Protein AF-0000000066216881 (afdb_homodimer)

Sequence (220 aa):
SLYAPSAVVISKTQGASADAPAQRAVTLRCLPVGGDHPAPEKACAALREAGGDPAALPRYVEDTGRVCTREYRPVTVSVQGVWDGRRIDHAQTFSNSCELEKQTASVYAFSLYAPSAVVISKTQGASADAPAQRAVTLRCLPVGGDHPAPEKACAALREAGGDPAALPRYVEDTGRVCTREYRPVTVSVQGVWDGRRIDHAQTFSNSCELEKQTASVYAF

Secondary structure (DSSP, 8-state):
--S---EEEEEEEESS-TTSPEEEEEEEEETTEEES-SSHHHHHHHHHHTTT-GGGS----S-S----------EEEEEEEEETTEEEEEEEEESSHHHHHHH--GGG--/--S---EEEEEEEESS-TTSPEEEEEEEEETTEEES-SSHHHHHHHHHHTTT-GGGS-B--S------------EEEEEEEEETTEEEEEEEEESSHHHHHHHB-GGG--

Radius of gyration: 18.15 Å; Cα contacts (8 Å, |Δi|>4): 570; chains: 2; bounding box: 36×62×36 Å

InterPro domains:
  IPR000691 Proteinase inhibitor I16, Streptomyces subtilisin-type inhibitor [MF_00778] (3-110)
  IPR000691 Proteinase inhibitor I16, Streptomyces subtilisin-type inhibitor [PR00294] (4-30)
  IPR000691 Proteinase inhibitor I16, Streptomyces subtilisin-type inhibitor [PR00294] (30-57)
  IPR000691 Proteinase inhibitor I16, Streptomyces subtilisin-type inhibitor [PR00294] (68-84)
  IPR000691 Proteinase inhibitor I16, Streptomyces subtilisin-type inhibitor [PR00294] (85-101)
  IPR020054 Proteinase inhibitor I16, Streptomyces subtilisin-type inhibitor, conserved site [PS00999] (30-47)
  IPR023549 Subtilisin inhibitor [PF00720] (4-96)
  IPR036819 Subtilisin inhibitor-like superfamily [G3DSA:3.30.350.10] (1-110)
  IPR036819 Subtilisin inhibitor-like superfamily [SSF55399] (3-110)

pLDDT: mean 91.21, std 11.46, range [48.69, 98.69]

Structure (mmCIF, N/CA/C/O backbone):
data_AF-0000000066216881-model_v1
#
loop_
_entity.id
_entity.type
_entity.pdbx_description
1 polymer 'Subtilisin inhibitor-like protein 1'
#
loop_
_atom_site.group_PDB
_atom_site.id
_atom_site.type_symbol
_atom_site.label_atom_id
_atom_site.label_alt_id
_atom_site.label_comp_id
_atom_site.label_asym_id
_atom_site.label_entity_id
_atom_site.label_seq_id
_atom_site.pdbx_PDB_ins_code
_atom_site.Cartn_x
_atom_site.Cartn_y
_atom_site.Cartn_z
_atom_site.occupancy
_atom_site.B_iso_or_equiv
_atom_site.auth_seq_id
_atom_site.auth_comp_id
_atom_site.auth_asym_id
_atom_site.auth_atom_id
_atom_site.pdbx_PDB_model_num
ATOM 1 N N . SER A 1 1 ? -13.094 -13.219 3.891 1 48.69 1 SER A N 1
ATOM 2 C CA . SER A 1 1 ? -13.531 -12.148 4.777 1 48.69 1 SER A CA 1
ATOM 3 C C . SER A 1 1 ? -14.836 -11.523 4.285 1 48.69 1 SER A C 1
ATOM 5 O O . SER A 1 1 ? -14.984 -11.242 3.094 1 48.69 1 SER A O 1
ATOM 7 N N . LEU A 1 2 ? -15.938 -11.625 5.082 1 63 2 LEU A N 1
ATOM 8 C CA . LEU A 1 2 ? -17.266 -11.117 4.762 1 63 2 LEU A CA 1
ATOM 9 C C . LEU A 1 2 ? -17.234 -9.617 4.492 1 63 2 LEU A C 1
ATOM 11 O O . LEU A 1 2 ? -18.156 -9.062 3.891 1 63 2 LEU A O 1
ATOM 15 N N . TYR A 1 3 ? -16.062 -8.883 4.988 1 80.56 3 TYR A N 1
ATOM 16 C CA . TYR A 1 3 ? -16.031 -7.434 4.785 1 80.56 3 TYR A CA 1
ATOM 17 C C . TYR A 1 3 ? -14.914 -7.047 3.82 1 80.56 3 TYR A C 1
ATOM 19 O O . TYR A 1 3 ? -13.867 -7.695 3.775 1 80.56 3 TYR A O 1
ATOM 27 N N . ALA A 1 4 ? -15.219 -6.059 3.01 1 92.69 4 ALA A N 1
ATOM 28 C CA . ALA A 1 4 ? -14.219 -5.52 2.092 1 92.69 4 ALA A CA 1
ATOM 29 C C . ALA A 1 4 ? -13 -5.012 2.85 1 92.69 4 ALA A C 1
ATOM 31 O O . ALA A 1 4 ? -13.133 -4.352 3.885 1 92.69 4 ALA A O 1
ATOM 32 N N . PRO A 1 5 ? -11.875 -5.32 2.502 1 96.5 5 PRO A N 1
ATOM 33 C CA . PRO A 1 5 ? -10.664 -4.977 3.248 1 96.5 5 PRO A CA 1
ATOM 34 C C . PRO A 1 5 ? -10.281 -3.504 3.117 1 96.5 5 PRO A C 1
ATOM 36 O O . PRO A 1 5 ? -10.648 -2.855 2.133 1 96.5 5 PRO A O 1
ATOM 39 N N . SER A 1 6 ? -9.695 -2.98 4.086 1 98.06 6 SER A N 1
ATOM 40 C CA . SER A 1 6 ? -9.023 -1.684 4.094 1 98.06 6 SER A CA 1
ATOM 41 C C . SER A 1 6 ? -7.59 -1.806 4.598 1 98.06 6 SER A C 1
ATOM 43 O O . SER A 1 6 ? -7.363 -2.109 5.77 1 98.06 6 SER A O 1
ATOM 45 N N . ALA A 1 7 ? -6.625 -1.646 3.707 1 98.44 7 ALA A N 1
ATOM 46 C CA . ALA A 1 7 ? -5.195 -1.734 3.982 1 98.44 7 ALA A CA 1
ATOM 47 C C . ALA A 1 7 ? -4.402 -0.797 3.074 1 98.44 7 ALA A C 1
ATOM 49 O O . ALA A 1 7 ? -4.617 -0.772 1.86 1 98.44 7 ALA A O 1
ATOM 50 N N . VAL A 1 8 ? -3.514 -0.034 3.688 1 98.62 8 VAL A N 1
ATOM 51 C CA . VAL A 1 8 ? -2.791 0.938 2.873 1 98.62 8 VAL A CA 1
ATOM 52 C C . VAL A 1 8 ? -1.342 1.03 3.344 1 98.62 8 VAL A C 1
ATOM 54 O O . VAL A 1 8 ? -1.023 0.65 4.473 1 98.62 8 VAL A O 1
ATOM 57 N N . VAL A 1 9 ? -0.545 1.444 2.52 1 98.69 9 VAL A N 1
ATOM 58 C CA . VAL A 1 9 ? 0.802 1.917 2.824 1 98.69 9 VAL A CA 1
ATOM 59 C C . VAL A 1 9 ? 0.84 3.441 2.768 1 98.69 9 VAL A C 1
ATOM 61 O O . VAL A 1 9 ? 0.343 4.047 1.813 1 98.69 9 VAL A O 1
ATOM 64 N N . ILE A 1 10 ? 1.357 4.035 3.76 1 98.25 10 ILE A N 1
ATOM 65 C CA . ILE A 1 10 ? 1.534 5.48 3.826 1 98.25 10 ILE A CA 1
ATOM 66 C C . ILE A 1 10 ? 3.023 5.82 3.811 1 98.25 10 ILE A C 1
ATOM 68 O O . ILE A 1 10 ? 3.801 5.27 4.594 1 98.25 10 ILE A O 1
ATOM 72 N N . SER A 1 11 ? 3.426 6.691 2.916 1 97.94 11 SER A N 1
ATOM 73 C CA . SER A 1 11 ? 4.852 6.973 2.773 1 97.94 11 SER A CA 1
ATOM 74 C C . SER A 1 11 ? 5.117 8.477 2.711 1 97.94 11 SER A C 1
ATOM 76 O O . SER A 1 11 ? 4.203 9.258 2.447 1 97.94 11 SER A O 1
ATOM 78 N N . LYS A 1 12 ? 6.293 8.852 3.076 1 97.12 12 LYS A N 1
ATOM 79 C CA . LYS A 1 12 ? 6.801 10.219 3.004 1 97.12 12 LYS A CA 1
ATOM 80 C C . LYS A 1 12 ? 8.078 10.289 2.176 1 97.12 12 LYS A C 1
ATOM 82 O O . LYS A 1 12 ? 8.984 9.469 2.348 1 97.12 12 LYS A O 1
ATOM 87 N N . THR A 1 13 ? 8.07 11.156 1.272 1 96.94 13 THR A N 1
ATOM 88 C CA . THR A 1 13 ? 9.242 11.43 0.454 1 96.94 13 THR A CA 1
ATOM 89 C C . THR A 1 13 ? 9.672 12.891 0.591 1 96.94 13 THR A C 1
ATOM 91 O O . THR A 1 13 ? 8.828 13.773 0.779 1 96.94 13 THR A O 1
ATOM 94 N N . GLN A 1 14 ? 10.977 13.117 0.593 1 96.06 14 GLN A N 1
ATOM 95 C CA . GLN A 1 14 ? 11.461 14.492 0.493 1 96.06 14 GLN A CA 1
ATOM 96 C C . GLN A 1 14 ? 11.383 15 -0.944 1 96.06 14 GLN A C 1
ATOM 98 O O . GLN A 1 14 ? 11.727 14.281 -1.883 1 96.06 14 GLN A O 1
ATOM 103 N N . GLY A 1 15 ? 10.867 16.188 -1.104 1 97.38 15 GLY A N 1
ATOM 104 C CA . GLY A 1 15 ? 10.727 16.75 -2.438 1 97.38 15 GLY A CA 1
ATOM 105 C C . GLY A 1 15 ? 9.281 16.828 -2.906 1 97.38 15 GLY A C 1
ATOM 106 O O . GLY A 1 15 ? 8.367 16.469 -2.168 1 97.38 15 GLY A O 1
ATOM 107 N N . ALA A 1 16 ? 9.055 17.25 -4.09 1 97.62 16 ALA A N 1
ATOM 108 C CA . ALA A 1 16 ? 7.715 17.547 -4.594 1 97.62 16 ALA A CA 1
ATOM 109 C C . ALA A 1 16 ? 7.215 16.453 -5.52 1 97.62 16 ALA A C 1
ATOM 111 O O . ALA A 1 16 ? 6.289 16.656 -6.305 1 97.62 16 ALA A O 1
ATOM 112 N N . SER A 1 17 ? 7.867 15.273 -5.449 1 97.19 17 SER A N 1
ATOM 113 C CA . SER A 1 17 ? 7.465 14.172 -6.312 1 97.19 17 SER A CA 1
ATOM 114 C C . SER A 1 17 ? 7.215 12.898 -5.508 1 97.19 17 SER A C 1
ATOM 116 O O . SER A 1 17 ? 8.039 12.516 -4.68 1 97.19 17 SER A O 1
ATOM 118 N N . ALA A 1 18 ? 6.113 12.281 -5.805 1 96.38 18 ALA A N 1
ATOM 119 C CA . ALA A 1 18 ? 5.797 11.008 -5.156 1 96.38 18 ALA A CA 1
ATOM 120 C C . ALA A 1 18 ? 6.734 9.898 -5.629 1 96.38 18 ALA A C 1
ATOM 122 O O . ALA A 1 18 ? 6.809 8.836 -5.012 1 96.38 18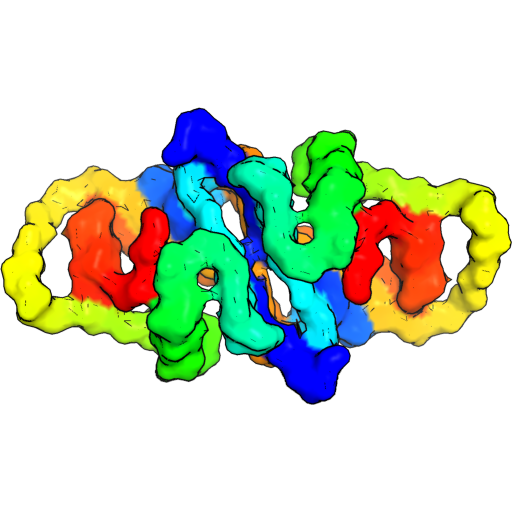 ALA A O 1
ATOM 123 N N . ASP A 1 19 ? 7.453 10.141 -6.766 1 95.88 19 ASP A N 1
ATOM 124 C CA . ASP A 1 19 ? 8.32 9.109 -7.34 1 95.88 19 ASP A CA 1
ATOM 125 C C . ASP A 1 19 ? 9.711 9.164 -6.727 1 95.88 19 ASP A C 1
ATOM 127 O O . ASP A 1 19 ? 10.539 8.273 -6.965 1 95.88 19 ASP A O 1
ATOM 131 N N . ALA A 1 20 ? 9.953 10.281 -6.004 1 95.81 20 ALA A N 1
ATOM 132 C CA . ALA A 1 20 ? 11.195 10.297 -5.234 1 95.81 20 ALA A CA 1
ATOM 133 C C . ALA A 1 20 ? 11.219 9.164 -4.207 1 95.81 20 ALA A C 1
ATOM 135 O O . ALA A 1 20 ? 10.164 8.711 -3.76 1 95.81 20 ALA A O 1
ATOM 136 N N . PRO A 1 21 ? 12.406 8.68 -3.863 1 96 21 PRO A N 1
ATOM 137 C CA . PRO A 1 21 ? 12.477 7.582 -2.896 1 96 21 PRO A CA 1
ATOM 138 C C . PRO A 1 21 ? 11.844 7.934 -1.553 1 96 21 PRO A C 1
ATOM 140 O O . PRO A 1 21 ? 12.188 8.953 -0.955 1 96 21 PRO A O 1
ATOM 143 N N . ALA A 1 22 ? 10.914 7.055 -1.162 1 97.44 22 ALA A N 1
ATOM 144 C CA . ALA A 1 22 ? 10.312 7.246 0.153 1 97.44 22 ALA A CA 1
ATOM 145 C C . ALA A 1 22 ? 11.359 7.156 1.258 1 97.44 22 ALA A C 1
ATOM 147 O O . ALA A 1 22 ? 12.211 6.262 1.244 1 97.44 22 ALA A O 1
ATOM 148 N N . GLN A 1 23 ? 11.305 8.094 2.15 1 95.12 23 GLN A N 1
ATOM 149 C CA . GLN A 1 23 ? 12.195 8.094 3.301 1 95.12 23 GLN A CA 1
ATOM 150 C C . 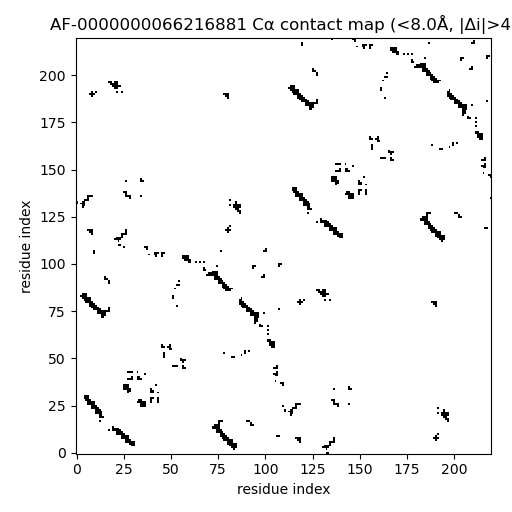GLN A 1 23 ? 11.602 7.301 4.461 1 95.12 23 GLN A C 1
ATOM 152 O O . GLN A 1 23 ? 12.344 6.73 5.27 1 95.12 23 GLN A O 1
ATOM 157 N N . ARG A 1 24 ? 10.32 7.289 4.523 1 96 24 ARG A N 1
ATOM 158 C CA . ARG A 1 24 ? 9.586 6.543 5.543 1 96 24 ARG A CA 1
ATOM 159 C C . ARG A 1 24 ? 8.312 5.93 4.961 1 96 24 ARG A C 1
ATOM 161 O O . ARG A 1 24 ? 7.734 6.469 4.02 1 96 24 ARG A O 1
ATOM 168 N N . ALA A 1 25 ? 7.934 4.84 5.504 1 97.94 25 ALA A N 1
ATOM 169 C CA . ALA A 1 25 ? 6.672 4.207 5.137 1 97.94 25 ALA A CA 1
ATOM 170 C C . ALA A 1 25 ? 6.148 3.324 6.266 1 97.94 25 ALA A C 1
ATOM 172 O O . ALA A 1 25 ? 6.934 2.725 7.004 1 97.94 25 ALA A O 1
ATOM 173 N N . VAL A 1 26 ? 4.879 3.221 6.402 1 97.75 26 VAL A N 1
ATOM 174 C CA . VAL A 1 26 ? 4.227 2.348 7.371 1 97.75 26 VAL A CA 1
ATOM 175 C C . VAL A 1 26 ? 3.031 1.655 6.723 1 97.75 26 VAL A C 1
ATOM 177 O O . VAL A 1 26 ? 2.518 2.117 5.699 1 97.75 26 VAL A O 1
ATOM 180 N N . THR A 1 27 ? 2.639 0.604 7.238 1 98.62 27 THR A N 1
ATOM 181 C CA . THR A 1 27 ? 1.407 -0.078 6.855 1 98.62 27 THR A CA 1
ATOM 182 C C . THR A 1 27 ? 0.281 0.247 7.832 1 98.62 27 THR A C 1
ATOM 184 O O . THR A 1 27 ? 0.53 0.489 9.016 1 98.62 27 THR A O 1
ATOM 187 N N . LEU A 1 28 ? -0.863 0.292 7.297 1 98.44 28 LEU A N 1
ATOM 188 C CA . LEU A 1 28 ? -2.066 0.524 8.086 1 98.44 28 LEU A CA 1
ATOM 189 C C . LEU A 1 28 ? -3.205 -0.379 7.625 1 98.44 28 LEU A C 1
ATOM 191 O O . LEU A 1 28 ? -3.508 -0.44 6.43 1 98.44 28 LEU A O 1
ATOM 195 N N . ARG A 1 29 ? -3.715 -1.127 8.531 1 98.19 29 ARG A N 1
ATOM 196 C CA . ARG A 1 29 ? -4.93 -1.908 8.336 1 98.19 29 ARG A CA 1
ATOM 197 C C . ARG A 1 29 ? -6.07 -1.369 9.195 1 98.19 29 ARG A C 1
ATOM 199 O O . ARG A 1 29 ? -5.871 -1.022 10.359 1 98.19 29 ARG A O 1
ATOM 206 N N . CYS A 1 30 ? -7.27 -1.286 8.766 1 96.44 30 CYS A N 1
ATOM 207 C CA . CYS A 1 30 ? -8.359 -0.699 9.539 1 96.44 30 CYS A CA 1
ATOM 208 C C . CYS A 1 30 ? -9.453 -1.723 9.805 1 96.44 30 CYS A C 1
ATOM 210 O O . CYS A 1 30 ? -10.289 -1.531 10.688 1 96.44 30 CYS A O 1
ATOM 212 N N . LEU A 1 31 ? -9.555 -2.891 9.148 1 84.81 31 LEU A N 1
ATOM 213 C CA . LEU A 1 31 ? -10.477 -3.965 9.492 1 84.81 31 LEU A CA 1
ATOM 214 C C . LEU A 1 31 ? -9.781 -5.32 9.445 1 84.81 31 LEU A C 1
ATOM 216 O O . LEU A 1 31 ? -9.609 -5.898 8.375 1 84.81 31 LEU A O 1
ATOM 220 N N . PRO A 1 32 ? -9.422 -5.883 10.727 1 92.25 32 PRO A N 1
ATOM 221 C CA . PRO A 1 32 ? -9.281 -5.172 12 1 92.25 32 PRO A CA 1
ATOM 222 C C . PRO A 1 32 ? -8.172 -4.125 11.977 1 92.25 32 PRO A C 1
ATOM 224 O O . PRO A 1 32 ? -7.324 -4.141 11.086 1 92.25 32 PRO A O 1
ATOM 227 N N . VAL A 1 33 ? -8.18 -3.26 12.945 1 97.06 33 VAL A N 1
ATOM 228 C CA . VAL A 1 33 ? -7.191 -2.193 13.062 1 97.06 33 VAL A CA 1
ATOM 229 C C . VAL A 1 33 ? -5.816 -2.791 13.359 1 97.06 33 VAL A C 1
ATOM 231 O O . VAL A 1 33 ? -5.695 -3.709 14.172 1 97.06 33 VAL A O 1
ATOM 234 N N . GLY A 1 34 ? -4.836 -2.402 12.648 1 97.12 34 GLY A N 1
ATOM 235 C CA . GLY A 1 34 ? -3.48 -2.887 12.852 1 97.12 34 GLY A CA 1
ATOM 236 C C . GLY A 1 34 ? -2.469 -2.236 11.922 1 97.12 34 GLY A C 1
ATOM 237 O O . GLY A 1 34 ? -2.697 -1.134 11.422 1 97.12 34 GLY A O 1
ATOM 238 N N . GLY A 1 35 ? -1.26 -2.928 11.773 1 97.38 35 GLY A N 1
ATOM 239 C CA . GLY A 1 35 ? -0.148 -2.369 11.016 1 97.38 35 GLY A CA 1
ATOM 240 C C . GLY A 1 35 ? 0.902 -1.72 11.898 1 97.38 35 GLY A C 1
ATOM 241 O O . GLY A 1 35 ? 0.912 -1.924 13.117 1 97.38 35 GLY A O 1
ATOM 242 N N . ASP A 1 36 ? 1.783 -1.017 11.242 1 97.69 36 ASP A N 1
ATOM 243 C CA . ASP A 1 36 ? 2.883 -0.48 12.047 1 97.69 36 ASP A CA 1
ATOM 244 C C . ASP A 1 36 ? 2.791 1.04 12.148 1 97.69 36 ASP A C 1
ATOM 246 O O . ASP A 1 36 ? 3.74 1.694 12.594 1 97.69 36 ASP A O 1
ATOM 250 N N . HIS A 1 37 ? 1.689 1.687 11.664 1 97.31 37 HIS A N 1
ATOM 251 C CA . HIS A 1 37 ? 1.447 3.086 12 1 97.31 37 HIS A CA 1
ATOM 252 C C . HIS A 1 37 ? 1.442 3.303 13.508 1 97.31 37 HIS A C 1
ATOM 254 O O . HIS A 1 37 ? 0.881 2.498 14.25 1 97.31 37 HIS A O 1
ATOM 260 N N . PRO A 1 38 ? 2.039 4.344 13.977 1 96.56 38 PRO A N 1
ATOM 261 C CA . PRO A 1 38 ? 2.178 4.527 15.43 1 96.56 38 PRO A CA 1
ATOM 262 C C . PRO A 1 38 ? 0.833 4.715 16.125 1 96.56 38 PRO A C 1
ATOM 264 O O . PRO A 1 38 ? 0.701 4.391 17.312 1 96.56 38 PRO A O 1
ATOM 267 N N . ALA A 1 39 ? -0.125 5.258 15.484 1 96.12 39 ALA A N 1
ATOM 268 C CA . ALA A 1 39 ? -1.466 5.48 16.016 1 96.12 39 ALA A CA 1
ATOM 269 C C . ALA A 1 39 ? -2.531 4.922 15.078 1 96.12 39 ALA A C 1
ATOM 271 O O . ALA A 1 39 ? -3.361 5.668 14.562 1 96.12 39 ALA A O 1
ATOM 272 N N . PRO A 1 40 ? -2.619 3.598 15 1 97.25 40 PRO A N 1
ATOM 273 C CA . PRO A 1 40 ? -3.475 2.988 13.977 1 97.25 40 PRO A CA 1
ATOM 274 C C . PRO A 1 40 ? -4.957 3.281 14.195 1 97.25 40 PRO A C 1
ATOM 276 O O . PRO A 1 40 ? -5.699 3.488 13.234 1 97.25 40 PRO A O 1
ATOM 279 N N . GLU A 1 41 ? -5.383 3.355 15.445 1 97.06 41 GLU A N 1
ATOM 280 C CA . GLU A 1 41 ? -6.793 3.623 15.711 1 97.06 41 GLU A CA 1
ATOM 281 C C . GLU A 1 41 ? -7.188 5.02 15.242 1 97.06 41 GLU A C 1
ATOM 283 O O . GLU A 1 41 ? -8.219 5.195 14.594 1 97.06 41 GLU A O 1
ATOM 288 N N . LYS A 1 42 ? -6.379 5.984 15.539 1 94.25 42 LYS A N 1
ATOM 289 C CA . LYS A 1 42 ? -6.656 7.367 15.164 1 94.25 42 LYS A CA 1
ATOM 290 C C . LYS A 1 42 ? -6.566 7.555 13.648 1 94.25 42 LYS A C 1
ATOM 292 O O . LYS A 1 42 ? -7.391 8.25 13.055 1 94.25 42 LYS A O 1
ATOM 297 N N . ALA A 1 43 ? -5.566 6.961 13.062 1 96.06 43 ALA A N 1
ATOM 298 C CA . ALA A 1 43 ? -5.391 7.07 11.617 1 96.06 43 ALA A CA 1
ATOM 299 C C . ALA A 1 43 ? -6.574 6.453 10.875 1 96.06 43 ALA A C 1
ATOM 301 O O . ALA A 1 43 ? -7.086 7.039 9.914 1 96.06 43 ALA A O 1
ATOM 302 N N . CYS A 1 44 ? -7.039 5.254 11.328 1 96.94 44 CYS A N 1
ATOM 303 C CA . CYS A 1 44 ? -8.188 4.598 10.711 1 96.94 44 CYS A CA 1
ATOM 304 C C . CYS A 1 44 ? -9.445 5.438 10.875 1 96.94 44 CYS A C 1
ATOM 306 O O . CYS A 1 44 ? -10.25 5.551 9.953 1 96.94 44 CYS A O 1
ATOM 308 N N . ALA A 1 45 ? -9.641 6.004 12.055 1 95 45 ALA A N 1
ATOM 309 C CA . ALA A 1 45 ? -10.797 6.859 12.297 1 95 45 ALA A CA 1
ATOM 310 C C . ALA A 1 45 ? -10.805 8.055 11.352 1 95 45 ALA A C 1
ATOM 312 O O . ALA A 1 45 ? -11.844 8.406 10.789 1 95 45 ALA A O 1
ATOM 313 N N . ALA A 1 46 ? -9.617 8.656 11.125 1 93.62 46 ALA A N 1
ATOM 314 C CA . ALA A 1 46 ? -9.492 9.812 10.242 1 93.62 46 ALA A CA 1
ATOM 315 C C . ALA A 1 46 ? -9.82 9.438 8.797 1 93.62 46 ALA A C 1
ATOM 317 O O . ALA A 1 46 ? -10.562 10.148 8.117 1 93.62 46 ALA A O 1
ATOM 318 N N . LEU A 1 47 ? -9.289 8.258 8.344 1 95.38 47 LEU A N 1
ATOM 319 C CA . LEU A 1 47 ? -9.555 7.812 6.984 1 95.38 47 LEU A CA 1
ATOM 320 C C . LEU A 1 47 ? -11.031 7.461 6.812 1 95.38 47 LEU A C 1
ATOM 322 O O . LEU A 1 47 ? -11.617 7.742 5.766 1 95.38 47 LEU A O 1
ATOM 326 N N . ARG A 1 48 ? -11.594 6.871 7.867 1 95.06 48 ARG A N 1
ATOM 327 C CA . ARG A 1 48 ? -13.016 6.566 7.816 1 95.06 48 ARG A CA 1
ATOM 328 C C . ARG A 1 48 ? -13.844 7.84 7.695 1 95.06 48 ARG A C 1
ATOM 330 O O . ARG A 1 48 ? -14.789 7.898 6.906 1 95.06 48 ARG A O 1
ATOM 337 N N . GLU A 1 49 ? -13.5 8.852 8.477 1 92.62 49 GLU A N 1
ATOM 338 C CA . GLU A 1 49 ? -14.211 10.125 8.438 1 92.62 49 GLU A CA 1
ATOM 339 C C . GLU A 1 49 ? -14.094 10.781 7.066 1 92.62 49 GLU A C 1
ATOM 341 O O . GLU A 1 49 ? -15.031 11.438 6.602 1 92.62 49 GLU A O 1
ATOM 346 N N . ALA A 1 50 ? -13 10.547 6.441 1 93.12 50 ALA A N 1
ATOM 347 C CA . ALA A 1 50 ? -12.75 11.117 5.117 1 93.12 50 ALA A CA 1
ATOM 348 C C . ALA A 1 50 ? -13.375 10.258 4.023 1 93.12 50 ALA A C 1
ATOM 350 O O . ALA A 1 50 ? -13.203 10.539 2.834 1 93.12 50 ALA A O 1
ATOM 351 N N . GLY A 1 51 ? -14.062 9.156 4.375 1 93 51 GLY A N 1
ATOM 352 C CA . GLY A 1 51 ? -14.633 8.25 3.398 1 93 51 GLY A CA 1
ATOM 353 C C . GLY A 1 51 ? -13.586 7.484 2.604 1 93 51 GLY A C 1
ATOM 354 O O . GLY A 1 51 ? -13.812 7.152 1.438 1 93 51 GLY A O 1
ATOM 355 N N . GLY A 1 52 ? -12.352 7.355 3.189 1 94.12 52 GLY A N 1
ATOM 356 C CA . GLY A 1 52 ? -11.273 6.633 2.539 1 94.12 52 GLY A CA 1
ATOM 357 C C . GLY A 1 52 ? -10.523 7.469 1.523 1 94.12 52 GLY A C 1
ATOM 358 O O . GLY A 1 52 ? -9.625 6.969 0.838 1 94.12 52 GLY A O 1
ATOM 359 N N . ASP A 1 53 ? -10.883 8.727 1.372 1 94.88 53 ASP A N 1
ATOM 360 C CA . ASP A 1 53 ? -10.211 9.625 0.44 1 94.88 53 ASP A CA 1
ATOM 361 C C . ASP A 1 53 ? -9.164 10.477 1.153 1 94.88 53 ASP A C 1
ATOM 363 O O . ASP A 1 53 ? -9.5 11.422 1.866 1 94.88 53 ASP A O 1
ATOM 367 N N . PRO A 1 54 ? -7.895 10.188 0.903 1 93.56 54 PRO A N 1
ATOM 368 C CA . PRO A 1 54 ? -6.855 10.938 1.611 1 93.56 54 PRO A CA 1
ATOM 369 C C . PRO A 1 54 ? -6.895 12.438 1.302 1 93.56 54 PRO A C 1
ATOM 371 O O . PRO A 1 54 ? -6.465 13.25 2.119 1 93.56 54 PR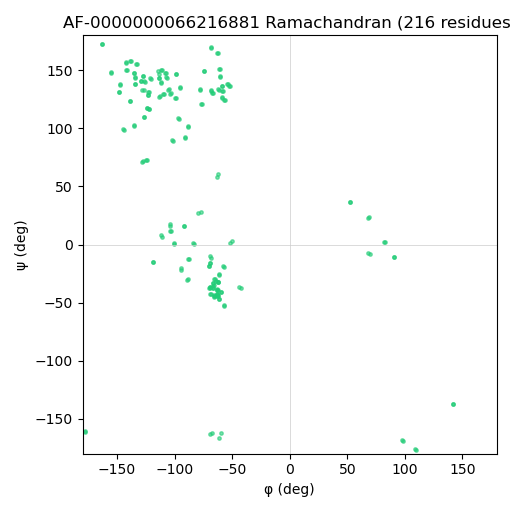O A O 1
ATOM 374 N N . ALA A 1 55 ? -7.426 12.812 0.138 1 91.38 55 ALA A N 1
ATOM 375 C CA . ALA A 1 55 ? -7.52 14.227 -0.234 1 91.38 55 ALA A CA 1
ATOM 376 C C . ALA A 1 55 ? -8.562 14.945 0.616 1 91.38 55 ALA A C 1
ATOM 378 O O . ALA A 1 55 ? -8.586 16.188 0.66 1 91.38 55 ALA A O 1
ATOM 379 N N . ALA A 1 56 ? -9.43 14.203 1.237 1 90.69 56 ALA A N 1
ATOM 380 C CA . ALA A 1 56 ? -10.531 14.773 2.008 1 90.69 56 ALA A CA 1
ATOM 381 C C . ALA A 1 56 ? -10.219 14.758 3.502 1 90.69 56 ALA A C 1
ATOM 383 O O . ALA A 1 56 ? -11.086 15.055 4.324 1 90.69 56 ALA A O 1
ATOM 384 N N . LEU A 1 57 ? -9.008 14.242 3.846 1 88.06 57 LEU A N 1
ATOM 385 C CA . LEU A 1 57 ? -8.609 14.289 5.25 1 88.06 57 LEU A CA 1
ATOM 386 C C . LEU A 1 57 ? -8.742 15.703 5.805 1 88.06 57 LEU A C 1
ATOM 388 O O . LEU A 1 57 ? -8.422 16.672 5.121 1 88.06 57 LEU A O 1
ATOM 392 N N . PRO A 1 58 ? -9.281 15.773 6.988 1 75.94 58 PRO A N 1
ATOM 393 C CA . PRO A 1 58 ? -9.422 17.109 7.574 1 75.94 58 PRO A CA 1
ATOM 394 C C . PRO A 1 58 ? -8.086 17.844 7.672 1 75.94 58 PRO A C 1
ATOM 396 O O . PRO A 1 58 ? -7.059 17.234 7.961 1 75.94 58 PRO A O 1
ATOM 399 N N . ARG A 1 59 ? -8.102 19 7.082 1 72.44 59 ARG A N 1
ATOM 400 C CA . ARG A 1 59 ? -6.949 19.891 7.238 1 72.44 59 ARG A CA 1
ATOM 401 C C . ARG A 1 59 ? -7.105 20.781 8.469 1 72.44 59 ARG A C 1
ATOM 403 O O . ARG A 1 59 ? -8.195 21.297 8.734 1 72.44 59 ARG A O 1
ATOM 410 N N . TYR A 1 60 ? -6.41 20.406 9.508 1 61.59 60 TYR A N 1
ATOM 411 C CA . TYR A 1 60 ? -6.508 21.266 10.672 1 61.59 60 TYR A CA 1
ATOM 412 C C . TYR A 1 60 ? -5.941 22.656 10.367 1 61.59 60 TYR A C 1
ATOM 414 O O . TYR A 1 60 ? -4.762 22.781 10.031 1 61.59 60 TYR A O 1
ATOM 422 N N . VAL A 1 61 ? -6.586 23.312 9.273 1 53.56 61 VAL A N 1
ATOM 423 C CA . VAL A 1 61 ? -6.137 24.688 9.148 1 53.56 61 VAL A CA 1
ATOM 424 C C . VAL A 1 61 ? -6.047 25.328 10.531 1 53.56 61 VAL A C 1
ATOM 426 O O . VAL A 1 61 ? -5.238 26.234 10.75 1 53.56 61 VAL A O 1
ATOM 429 N N . GLU A 1 62 ? -6.996 24.906 11.211 1 50.28 62 GLU A N 1
ATOM 430 C CA . GLU A 1 62 ? -7.156 25.766 12.375 1 50.28 62 GLU A CA 1
ATOM 431 C C . GLU A 1 62 ? -5.895 25.781 13.234 1 50.28 62 GLU A C 1
ATOM 433 O O . GLU A 1 62 ? -4.996 24.953 13.031 1 50.28 62 GLU A O 1
ATOM 438 N N . ASP A 1 63 ? -6.121 26.328 14.742 1 52.12 63 ASP A N 1
ATOM 439 C CA . ASP A 1 63 ? -5.457 27.094 15.797 1 52.12 63 ASP A CA 1
ATOM 440 C C . ASP A 1 63 ? -4.457 26.219 16.562 1 52.12 63 ASP A C 1
ATOM 442 O O . ASP A 1 63 ? -4.742 25.75 17.656 1 52.12 63 ASP A O 1
ATOM 446 N N . THR A 1 64 ? -3.939 25.172 15.82 1 57.22 64 THR A N 1
ATOM 447 C CA . THR A 1 64 ? -3.02 24.516 16.734 1 57.22 64 THR A CA 1
ATOM 448 C C . THR A 1 64 ? -2.053 25.516 17.344 1 57.22 64 THR A C 1
ATOM 450 O O . THR A 1 64 ? -1.282 25.188 18.25 1 57.22 64 THR A O 1
ATOM 453 N N . GLY A 1 65 ? -2.385 26.781 16.828 1 64.75 65 GLY A N 1
ATOM 454 C CA . GLY A 1 65 ? -1.441 27.781 17.297 1 64.75 65 GLY A CA 1
ATOM 455 C C . GLY A 1 65 ? -0.059 27.625 16.688 1 64.75 65 GLY A C 1
ATOM 456 O O . GLY A 1 65 ? 0.822 28.453 16.922 1 64.75 65 GLY A O 1
ATOM 457 N N . ARG A 1 66 ? 0.059 26.438 15.938 1 74.19 66 ARG A N 1
ATOM 458 C CA . ARG A 1 66 ? 1.392 26.234 15.375 1 74.19 66 ARG A CA 1
ATOM 459 C C . ARG A 1 66 ? 1.619 27.125 14.164 1 74.19 66 ARG A C 1
ATOM 461 O O . ARG A 1 66 ? 0.781 27.188 13.258 1 74.19 66 ARG A O 1
ATOM 468 N N . VAL A 1 67 ? 2.584 27.953 14.172 1 84.62 67 VAL A N 1
ATOM 469 C CA . VAL A 1 67 ? 2.979 28.812 13.062 1 84.62 67 VAL A CA 1
ATOM 470 C C . VAL A 1 67 ? 4.16 28.203 12.32 1 84.62 67 VAL A C 1
ATOM 472 O O . VAL A 1 67 ? 5.133 27.766 12.938 1 84.62 67 VAL A O 1
ATOM 475 N N . CYS A 1 68 ? 3.988 28.047 10.961 1 90.25 68 CYS A N 1
ATOM 476 C CA . CYS A 1 68 ? 5.051 27.469 10.133 1 90.25 68 CYS A CA 1
ATOM 477 C C . CYS A 1 68 ? 5.711 28.562 9.281 1 90.25 68 CYS A C 1
ATOM 479 O O . CYS A 1 68 ? 5.062 29.531 8.906 1 90.25 68 CYS A O 1
ATOM 481 N N . THR A 1 69 ? 6.965 28.469 9.07 1 91.5 69 THR A N 1
ATOM 482 C CA . THR A 1 69 ? 7.684 29.391 8.203 1 91.5 69 THR A CA 1
ATOM 483 C C . THR A 1 69 ? 7.281 29.203 6.746 1 91.5 69 THR A C 1
ATOM 485 O O . THR A 1 69 ? 6.641 28.203 6.402 1 91.5 69 THR A O 1
ATOM 488 N N . ARG A 1 70 ? 7.742 30.188 5.84 1 94.12 70 ARG A N 1
ATOM 489 C CA . ARG A 1 70 ? 7.441 30.109 4.414 1 94.12 70 ARG A CA 1
ATOM 490 C C . ARG A 1 70 ? 8.539 29.375 3.658 1 94.12 70 ARG A C 1
ATOM 492 O O . ARG A 1 70 ? 8.664 29.5 2.438 1 94.12 70 ARG A O 1
ATOM 499 N N . GLU A 1 71 ? 9.383 28.656 4.445 1 95.88 71 GLU A N 1
ATOM 500 C CA . GLU A 1 71 ? 10.43 27.859 3.805 1 95.88 71 GLU A CA 1
ATOM 501 C C . GLU A 1 71 ? 9.836 26.828 2.844 1 95.88 71 GLU A C 1
ATOM 503 O O . GLU A 1 71 ? 8.812 26.219 3.143 1 95.88 71 GLU A O 1
ATOM 508 N N . TYR A 1 72 ? 10.555 26.734 1.551 1 97.62 72 TYR A N 1
ATOM 509 C CA . TYR A 1 72 ? 10.117 25.734 0.585 1 97.62 72 TYR A CA 1
ATOM 510 C C . TYR A 1 72 ? 11.039 24.516 0.6 1 97.62 72 TYR A C 1
ATOM 512 O O . TYR A 1 72 ? 12.07 24.5 -0.07 1 97.62 72 TYR A O 1
ATOM 520 N N . ARG A 1 73 ? 10.844 23.562 1.354 1 97.81 73 ARG A N 1
ATOM 521 C CA . ARG A 1 73 ? 11.438 22.234 1.46 1 97.81 73 ARG A CA 1
ATOM 522 C C . ARG A 1 73 ? 10.367 21.141 1.379 1 97.81 73 ARG A C 1
ATOM 524 O O . ARG A 1 73 ? 10.023 20.516 2.389 1 97.81 73 ARG A O 1
ATOM 531 N N . PRO A 1 74 ? 9.898 21 0.237 1 98.12 74 PRO A N 1
ATOM 532 C CA . PRO A 1 74 ? 8.648 20.25 0.071 1 98.12 74 PRO A CA 1
ATOM 533 C C . PRO A 1 74 ? 8.75 18.812 0.542 1 98.12 74 PRO A C 1
ATOM 535 O O . PRO A 1 74 ? 9.82 18.203 0.454 1 98.12 74 PRO A O 1
ATOM 538 N N . VAL A 1 75 ? 7.695 18.297 1.096 1 97.25 75 VAL A N 1
ATOM 539 C CA . VAL A 1 75 ? 7.492 16.906 1.476 1 97.25 75 VAL A CA 1
ATOM 540 C C . VAL A 1 75 ? 6.246 16.359 0.783 1 97.25 75 VAL A C 1
ATOM 542 O O . VAL A 1 75 ? 5.223 17.031 0.699 1 97.25 75 VAL A O 1
ATOM 545 N N . THR A 1 76 ? 6.375 15.234 0.192 1 98.12 76 THR A N 1
ATOM 546 C CA . THR A 1 76 ? 5.25 14.578 -0.468 1 98.12 76 THR A CA 1
ATOM 547 C C . THR A 1 76 ? 4.824 13.336 0.3 1 98.12 76 THR A C 1
ATOM 549 O O . THR A 1 76 ? 5.668 12.531 0.711 1 98.12 76 THR A O 1
ATOM 552 N N . VAL A 1 77 ? 3.539 13.203 0.591 1 97.12 77 VAL A N 1
ATOM 553 C CA . VAL A 1 77 ? 2.986 12.023 1.236 1 97.12 77 VAL A CA 1
ATOM 554 C C . VAL A 1 77 ? 2.164 11.219 0.229 1 97.12 77 VAL A C 1
ATOM 556 O O . VAL A 1 77 ? 1.63 11.781 -0.731 1 97.12 77 VAL A O 1
ATOM 559 N N . SER A 1 78 ? 2.162 9.93 0.401 1 97.88 78 SER A N 1
ATOM 560 C CA . SER A 1 78 ? 1.4 9.047 -0.479 1 97.88 78 SER A CA 1
ATOM 561 C C . SER A 1 78 ? 0.627 8.008 0.319 1 97.88 78 SER A C 1
ATOM 563 O O . SER A 1 78 ? 1.084 7.555 1.373 1 97.88 78 SER A O 1
ATOM 565 N N . VAL A 1 79 ? -0.537 7.684 -0.151 1 98.19 79 VAL A N 1
ATOM 566 C CA . VAL A 1 79 ? -1.361 6.59 0.36 1 98.19 79 VAL A CA 1
ATOM 567 C C . VAL A 1 79 ? -1.706 5.629 -0.773 1 98.19 79 VAL A C 1
ATOM 569 O O . VAL A 1 79 ? -2.326 6.023 -1.764 1 98.19 79 VAL A O 1
ATOM 572 N N . GLN A 1 80 ? -1.261 4.41 -0.642 1 98.69 80 GLN A N 1
ATOM 573 C CA . GLN A 1 80 ? -1.532 3.391 -1.649 1 98.69 80 GLN A CA 1
ATOM 574 C C . GLN A 1 80 ? -2.139 2.141 -1.019 1 98.69 80 GLN A C 1
ATOM 576 O O . GLN A 1 80 ? -1.747 1.742 0.08 1 98.69 80 GLN A O 1
ATOM 581 N N . GLY A 1 81 ? -3.025 1.474 -1.676 1 98.5 81 GLY A N 1
ATOM 582 C CA . GLY A 1 81 ? -3.625 0.231 -1.219 1 98.5 81 GLY A CA 1
ATOM 583 C C . GLY A 1 81 ? -5.098 0.12 -1.558 1 98.5 81 GLY A C 1
ATOM 584 O O . GLY A 1 81 ? -5.512 0.449 -2.672 1 98.5 81 GLY A O 1
ATOM 585 N N . VAL A 1 82 ? -5.84 -0.344 -0.622 1 98.12 82 VAL A N 1
ATOM 586 C CA . VAL A 1 82 ? -7.277 -0.496 -0.824 1 98.12 82 VAL A CA 1
ATOM 587 C C . VAL A 1 82 ? -8.031 0.036 0.394 1 98.12 82 VAL A C 1
ATOM 589 O O . VAL A 1 82 ? -7.578 -0.126 1.53 1 98.12 82 VAL A O 1
ATOM 592 N N . TRP A 1 83 ? -9.078 0.723 0.15 1 97.5 83 TRP A N 1
ATOM 593 C CA . TRP A 1 83 ? -10.031 1.171 1.163 1 97.5 83 TRP A CA 1
ATOM 594 C C . TRP A 1 83 ? -11.438 0.67 0.853 1 97.5 83 TRP A C 1
ATOM 596 O O . TRP A 1 83 ? -12.031 1.059 -0.155 1 97.5 83 TRP A O 1
ATOM 606 N N . ASP A 1 84 ? -11.938 -0.179 1.799 1 96.31 84 ASP A N 1
ATOM 607 C CA . ASP A 1 84 ? -13.234 -0.805 1.563 1 96.31 84 ASP A CA 1
ATOM 608 C C . ASP A 1 84 ? -13.273 -1.486 0.198 1 96.31 84 ASP A C 1
ATOM 610 O O . ASP A 1 84 ? -14.227 -1.3 -0.567 1 96.31 84 ASP A O 1
ATOM 614 N N . GLY A 1 85 ? -12.156 -2.076 -0.191 1 96.5 85 GLY A N 1
ATOM 615 C CA . GLY A 1 85 ? -12.047 -2.891 -1.391 1 96.5 85 GLY A CA 1
ATOM 616 C C . GLY A 1 85 ? -11.656 -2.096 -2.619 1 96.5 85 GLY A C 1
ATOM 617 O O . GLY A 1 85 ? -11.305 -2.672 -3.654 1 96.5 85 GLY A O 1
ATOM 618 N N . ARG A 1 86 ? -11.68 -0.799 -2.521 1 96.25 86 ARG A N 1
ATOM 619 C CA . ARG A 1 86 ? -11.375 0.046 -3.672 1 96.25 86 ARG A CA 1
ATOM 620 C C . ARG A 1 86 ? -9.906 0.47 -3.668 1 96.25 86 ARG A C 1
ATOM 622 O O . ARG A 1 86 ? -9.375 0.869 -2.631 1 96.25 86 ARG A O 1
ATOM 629 N N . ARG A 1 87 ? -9.32 0.377 -4.816 1 96.94 87 ARG A N 1
ATOM 630 C CA . ARG A 1 87 ? -7.918 0.779 -4.926 1 96.94 87 ARG A CA 1
ATOM 631 C C . ARG A 1 87 ? -7.766 2.285 -4.746 1 96.94 87 ARG A C 1
ATOM 633 O O . ARG A 1 87 ? -8.555 3.062 -5.285 1 96.94 87 ARG A O 1
ATOM 640 N N . ILE A 1 88 ? -6.828 2.674 -3.912 1 97.25 88 ILE A N 1
ATOM 641 C CA . ILE A 1 88 ? -6.516 4.094 -3.777 1 97.25 88 ILE A CA 1
ATOM 642 C C . ILE A 1 88 ? -5.023 4.316 -4.012 1 97.25 88 ILE A C 1
ATOM 644 O O . ILE A 1 88 ? -4.199 3.463 -3.672 1 97.25 88 ILE A O 1
ATOM 648 N N . ASP A 1 89 ? -4.676 5.281 -4.645 1 97.81 89 ASP A N 1
ATOM 649 C CA . ASP A 1 89 ? -3.34 5.793 -4.93 1 97.81 89 ASP A CA 1
ATOM 650 C C . ASP A 1 89 ? -3.328 7.32 -4.941 1 97.81 89 ASP A C 1
ATOM 652 O O . ASP A 1 89 ? -3.662 7.941 -5.953 1 97.81 89 ASP A O 1
ATOM 656 N N . HIS A 1 90 ? -2.924 7.867 -3.896 1 97.25 90 HIS A N 1
ATOM 657 C CA . HIS A 1 90 ? -2.996 9.312 -3.707 1 97.25 90 HIS A CA 1
ATOM 658 C C . HIS A 1 90 ? -1.648 9.875 -3.271 1 97.25 90 HIS A C 1
ATOM 660 O O . HIS A 1 90 ? -0.929 9.25 -2.49 1 97.25 90 HIS A O 1
ATOM 666 N N . ALA A 1 91 ? -1.316 11 -3.791 1 98 91 ALA A N 1
ATOM 667 C CA . ALA A 1 91 ? -0.14 11.742 -3.344 1 98 91 ALA A CA 1
ATOM 668 C C . ALA A 1 91 ? -0.458 13.227 -3.17 1 98 91 ALA A C 1
ATOM 670 O O . ALA A 1 91 ? -1.278 13.781 -3.904 1 98 91 ALA A O 1
ATOM 671 N N . GLN A 1 92 ? 0.166 13.82 -2.258 1 95.88 92 GLN A N 1
ATOM 672 C CA . GLN A 1 92 ? 0.008 15.25 -1.992 1 95.88 92 GLN A CA 1
ATOM 673 C C . GLN A 1 92 ? 1.312 15.867 -1.492 1 95.88 92 GLN A C 1
ATOM 675 O O . GLN A 1 92 ? 2.014 15.266 -0.675 1 95.88 92 GLN A O 1
ATOM 680 N N . THR A 1 93 ? 1.589 17.031 -2.023 1 97 93 THR A N 1
ATOM 681 C CA . THR A 1 93 ? 2.805 17.75 -1.638 1 97 93 THR A CA 1
ATOM 682 C C . THR A 1 93 ? 2.479 18.906 -0.712 1 97 93 THR A C 1
ATOM 684 O O . THR A 1 93 ? 1.512 19.641 -0.941 1 97 93 THR A O 1
ATOM 687 N N . PHE A 1 94 ? 3.229 19.031 0.344 1 94.62 94 PHE A N 1
ATOM 688 C CA . PHE A 1 94 ? 3.189 20.172 1.252 1 94.62 94 PHE A CA 1
ATOM 689 C C . PHE A 1 94 ? 4.469 20.984 1.15 1 94.62 94 PHE A C 1
ATOM 691 O O . PHE A 1 94 ? 5.523 20.453 0.786 1 94.62 94 PHE A O 1
ATOM 698 N N . SER A 1 95 ? 4.406 22.234 1.389 1 95.81 95 SER A N 1
ATOM 699 C CA . SER A 1 95 ? 5.527 23.141 1.175 1 95.81 95 SER A CA 1
ATOM 700 C C . SER A 1 95 ? 6.699 22.797 2.088 1 95.81 95 SER A C 1
ATOM 702 O O . SER A 1 95 ? 7.855 23.062 1.748 1 95.81 95 SER A O 1
ATOM 704 N N . ASN A 1 96 ? 6.418 22.297 3.215 1 95.31 96 ASN A N 1
ATOM 705 C CA . ASN A 1 96 ? 7.434 21.844 4.16 1 95.31 96 ASN A CA 1
ATOM 706 C C . ASN A 1 96 ? 6.832 20.922 5.227 1 95.31 96 ASN A C 1
ATOM 708 O O . ASN A 1 96 ? 5.613 20.75 5.277 1 95.31 96 ASN A O 1
ATOM 712 N N . SER A 1 97 ? 7.688 20.281 6.102 1 93.5 97 SER A N 1
ATOM 713 C CA . SER A 1 97 ? 7.234 19.297 7.074 1 93.5 97 SER A CA 1
ATOM 714 C C . SER A 1 97 ? 6.355 19.938 8.141 1 93.5 97 SER A C 1
ATOM 716 O O . SER A 1 97 ? 5.438 19.297 8.664 1 93.5 97 SER A O 1
ATOM 718 N N . CYS A 1 98 ? 6.668 21.219 8.477 1 91.62 98 CYS A N 1
ATOM 719 C CA . CYS A 1 98 ? 5.84 21.922 9.445 1 91.62 98 CYS A CA 1
ATOM 720 C C . CYS A 1 98 ? 4.406 22.062 8.945 1 91.62 98 CYS A C 1
ATOM 722 O O . CYS A 1 98 ? 3.457 21.828 9.688 1 91.62 98 CYS A O 1
ATOM 724 N N . GLU A 1 99 ? 4.227 22.469 7.699 1 91.38 99 GLU A N 1
ATOM 725 C CA . GLU A 1 99 ? 2.9 22.594 7.102 1 91.38 99 GLU A CA 1
ATOM 726 C C . GLU A 1 99 ? 2.184 21.25 7.031 1 91.38 99 GLU A C 1
ATOM 728 O O . GLU A 1 99 ? 0.967 21.188 7.223 1 91.38 99 GLU A O 1
ATOM 733 N N . LEU A 1 100 ? 2.914 20.172 6.715 1 91.75 100 LEU A N 1
ATOM 734 C CA . LEU A 1 100 ? 2.334 18.828 6.746 1 91.75 100 LEU A CA 1
ATOM 735 C C . LEU A 1 100 ? 1.763 18.516 8.125 1 91.75 100 LEU A C 1
ATOM 737 O O . LEU A 1 100 ? 0.614 18.078 8.242 1 91.75 100 LEU A O 1
ATOM 741 N N . GLU A 1 101 ? 2.506 18.656 9.148 1 88.5 101 GLU A N 1
ATOM 742 C CA . GLU A 1 101 ? 2.107 18.328 10.516 1 88.5 101 GLU A CA 1
ATOM 743 C C . GLU A 1 101 ? 0.936 19.203 10.969 1 88.5 101 GLU A C 1
ATOM 745 O O . GLU A 1 101 ? 0.052 18.719 11.688 1 88.5 101 GLU A O 1
ATOM 750 N N . LYS A 1 102 ? 1.027 20.438 10.539 1 83.56 102 LYS A N 1
ATOM 751 C CA . LYS A 1 102 ? 0.005 21.391 10.945 1 83.56 102 LYS A CA 1
ATOM 752 C C . LYS A 1 102 ? -1.339 21.078 10.297 1 83.56 102 LYS A C 1
ATOM 754 O O . LYS A 1 102 ? -2.387 21.203 10.93 1 83.56 102 LYS A O 1
ATOM 759 N N . GLN A 1 103 ? -1.204 20.641 9.078 1 79.38 103 GLN A N 1
ATOM 760 C CA . GLN A 1 103 ? -2.424 20.562 8.281 1 79.38 103 GLN A CA 1
ATOM 761 C C . GLN A 1 103 ? -3.039 19.172 8.336 1 79.38 103 GLN A C 1
ATOM 763 O O . GLN A 1 103 ? -4.184 18.969 7.926 1 79.38 103 GLN A O 1
ATOM 768 N N . THR A 1 104 ? -2.26 18.297 8.68 1 76.19 104 THR A N 1
ATOM 769 C CA . THR A 1 104 ? -2.793 16.953 8.477 1 76.19 104 THR A CA 1
ATOM 770 C C . THR A 1 104 ? -2.994 16.234 9.812 1 76.19 104 THR A C 1
ATOM 772 O O . THR A 1 104 ? -2.338 16.562 10.805 1 76.19 104 THR A O 1
ATOM 775 N N . ALA A 1 105 ? -3.986 15.367 9.805 1 69.62 105 ALA A N 1
ATOM 776 C CA . ALA A 1 105 ? -4.375 14.547 10.945 1 69.62 105 ALA A CA 1
ATOM 777 C C . ALA A 1 105 ? -3.311 13.492 11.25 1 69.62 105 ALA A C 1
ATOM 779 O O . ALA A 1 105 ? -2.184 13.578 10.758 1 69.62 105 ALA A O 1
ATOM 780 N N . SER A 1 106 ? -3.699 12.578 11.969 1 85.62 106 SER A N 1
ATOM 781 C CA . SER A 1 106 ? -2.91 11.5 12.555 1 85.62 106 SER A CA 1
ATOM 782 C C . SER A 1 106 ? -2.426 10.523 11.484 1 85.62 106 SER A C 1
ATOM 784 O O . SER A 1 106 ? -1.452 9.797 11.695 1 85.62 106 SER A O 1
ATOM 786 N N . VAL A 1 107 ? -2.924 10.625 10.219 1 93.88 107 VAL A N 1
ATOM 787 C CA . VAL A 1 107 ? -2.633 9.641 9.188 1 93.88 107 VAL A CA 1
ATOM 788 C C . VAL A 1 107 ? -1.163 9.734 8.781 1 93.88 107 VAL A C 1
ATOM 790 O O . VAL A 1 107 ? -0.503 8.711 8.57 1 93.88 107 VAL A O 1
ATOM 793 N N . TYR A 1 108 ? -0.622 11 8.75 1 94.94 108 TYR A N 1
ATOM 794 C CA . TYR A 1 108 ? 0.732 11.18 8.234 1 94.94 108 TYR A CA 1
ATOM 795 C C . TYR A 1 108 ? 1.72 11.398 9.375 1 94.94 108 TYR A C 1
ATOM 797 O O . TYR A 1 108 ? 2.84 11.867 9.156 1 94.94 108 TYR A O 1
ATOM 805 N N . ALA A 1 109 ? 1.28 11.156 10.617 1 92.19 109 ALA A N 1
ATOM 806 C CA . ALA A 1 109 ? 2.148 11.273 11.789 1 92.19 109 ALA A CA 1
ATOM 807 C C . ALA A 1 109 ? 2.83 9.945 12.102 1 92.19 109 ALA A C 1
ATOM 809 O O . ALA A 1 109 ? 2.326 9.156 12.906 1 92.19 109 ALA A O 1
ATOM 810 N N . PHE A 1 110 ? 4.012 9.711 11.57 1 93.75 110 PHE A N 1
ATOM 811 C CA . PHE A 1 110 ? 4.781 8.492 11.805 1 93.75 110 PHE A CA 1
ATOM 812 C C . PHE A 1 110 ? 6.262 8.727 11.531 1 93.75 110 PHE A C 1
ATOM 814 O O . PHE A 1 110 ? 6.629 9.68 10.836 1 93.75 110 PHE A O 1
ATOM 821 N N . SER B 1 1 ? 14.82 6.516 9.492 1 48.78 1 SER B N 1
ATOM 822 C CA . SER B 1 1 ? 15.336 5.184 9.188 1 48.78 1 SER B CA 1
ATOM 823 C C . SER B 1 1 ? 16.438 5.242 8.141 1 48.78 1 SER B C 1
ATOM 825 O O . SER B 1 1 ? 16.328 5.961 7.148 1 48.78 1 SER B O 1
ATOM 827 N N . LEU B 1 2 ? 17.688 4.809 8.508 1 62.81 2 LEU B N 1
ATOM 828 C CA . LEU B 1 2 ? 18.891 4.82 7.66 1 62.81 2 LEU B CA 1
ATOM 829 C C . LEU B 1 2 ? 18.656 4.031 6.379 1 62.81 2 LEU B C 1
ATOM 831 O O . LEU B 1 2 ? 19.375 4.203 5.398 1 62.81 2 LEU B O 1
ATOM 835 N N . TYR B 1 3 ? 17.547 3.082 6.383 1 80.75 3 TYR B N 1
ATOM 836 C CA . TYR B 1 3 ? 17.328 2.279 5.184 1 80.75 3 TYR B CA 1
ATOM 837 C C . TYR B 1 3 ? 16.016 2.646 4.504 1 80.75 3 TYR B C 1
ATOM 839 O O . TYR B 1 3 ? 15.047 3.023 5.172 1 80.75 3 TYR B O 1
ATOM 847 N N . ALA B 1 4 ? 16.062 2.619 3.182 1 92.81 4 ALA B N 1
ATOM 848 C CA . ALA B 1 4 ? 14.852 2.865 2.402 1 92.81 4 ALA B CA 1
ATOM 849 C C . ALA B 1 4 ? 13.766 1.853 2.748 1 92.81 4 ALA B C 1
ATOM 851 O O . ALA B 1 4 ? 14.039 0.66 2.896 1 92.81 4 ALA B O 1
ATOM 852 N N . PRO B 1 5 ? 12.625 2.217 2.977 1 96.56 5 PRO B N 1
ATOM 853 C CA . PRO B 1 5 ? 11.555 1.33 3.441 1 96.56 5 PRO B CA 1
ATOM 854 C C . PRO B 1 5 ? 11.031 0.416 2.338 1 96.56 5 PRO B C 1
ATOM 856 O O . PRO B 1 5 ? 11.133 0.749 1.154 1 96.56 5 PRO B O 1
ATOM 859 N N . SER B 1 6 ? 10.602 -0.711 2.688 1 98.06 6 SER B N 1
ATOM 860 C CA . SER B 1 6 ? 9.828 -1.637 1.862 1 98.06 6 SER B CA 1
ATOM 861 C C . SER B 1 6 ? 8.539 -2.057 2.559 1 98.06 6 SER B C 1
ATOM 863 O O . SER B 1 6 ? 8.578 -2.742 3.582 1 98.06 6 SER B O 1
ATOM 865 N N . ALA B 1 7 ? 7.41 -1.593 2.062 1 98.44 7 ALA B N 1
ATOM 866 C CA . ALA B 1 7 ? 6.074 -1.867 2.586 1 98.44 7 ALA B CA 1
ATOM 867 C C . ALA B 1 7 ? 5.039 -1.884 1.465 1 98.44 7 ALA B C 1
ATOM 869 O O . ALA B 1 7 ? 5.008 -0.978 0.628 1 98.44 7 ALA B O 1
ATOM 870 N N . VAL B 1 8 ? 4.227 -2.918 1.451 1 98.62 8 VAL B N 1
ATOM 871 C CA . VAL B 1 8 ? 3.273 -3.021 0.349 1 98.62 8 VAL B CA 1
ATOM 872 C C . VAL B 1 8 ? 1.943 -3.564 0.865 1 98.62 8 VAL B C 1
ATOM 874 O O . VAL B 1 8 ? 1.889 -4.184 1.931 1 98.62 8 VAL B O 1
ATOM 877 N N . VAL B 1 9 ? 0.966 -3.285 0.189 1 98.69 9 VAL B N 1
ATOM 878 C CA . VAL B 1 9 ? -0.33 -3.947 0.296 1 98.69 9 VAL B CA 1
ATOM 879 C C . VAL B 1 9 ? -0.51 -4.922 -0.865 1 98.69 9 VAL B C 1
ATOM 881 O O . VAL B 1 9 ? -0.261 -4.574 -2.021 1 98.69 9 VAL B O 1
ATOM 884 N N . ILE B 1 10 ? -0.88 -6.098 -0.566 1 98.25 10 ILE B N 1
ATOM 885 C CA . ILE B 1 10 ? -1.166 -7.121 -1.563 1 98.25 10 ILE B CA 1
ATOM 886 C C . ILE B 1 10 ? -2.652 -7.473 -1.533 1 98.25 10 ILE B C 1
ATOM 888 O O . ILE B 1 10 ? -3.209 -7.754 -0.47 1 98.25 10 ILE B O 1
ATOM 892 N N . SER B 1 11 ? -3.305 -7.418 -2.674 1 97.88 11 SER B N 1
ATOM 893 C CA . SER B 1 11 ? -4.746 -7.629 -2.693 1 97.88 11 SER B CA 1
ATOM 894 C C . SER B 1 11 ? -5.152 -8.602 -3.795 1 97.88 11 SER B C 1
ATOM 896 O O . SER B 1 11 ? -4.383 -8.844 -4.727 1 97.88 11 SER B O 1
ATOM 898 N N . LYS B 1 12 ? -6.254 -9.234 -3.615 1 97.12 12 LYS B N 1
ATOM 899 C CA . LYS B 1 12 ? -6.883 -10.133 -4.578 1 97.12 12 LYS B CA 1
ATOM 900 C C . LYS B 1 12 ? -8.305 -9.68 -4.91 1 97.12 12 LYS B C 1
ATOM 902 O O . LYS B 1 12 ? -9.078 -9.344 -4.012 1 97.12 12 LYS B O 1
ATOM 907 N N . THR B 1 13 ? -8.555 -9.586 -6.125 1 97 13 THR B N 1
ATOM 908 C CA . THR B 1 13 ? -9.891 -9.266 -6.621 1 97 13 THR B CA 1
ATOM 909 C C . THR B 1 13 ? -10.406 -10.375 -7.535 1 97 13 THR B C 1
ATOM 911 O O . THR B 1 13 ? -9.625 -11.023 -8.234 1 97 13 THR B O 1
ATOM 914 N N . GLN B 1 14 ? -11.695 -10.656 -7.457 1 96.06 14 GLN B N 1
ATOM 915 C CA . GLN B 1 14 ? -12.305 -11.539 -8.445 1 96.06 14 GLN B CA 1
ATOM 916 C C . GLN B 1 14 ? -12.555 -10.805 -9.758 1 96.06 14 GLN B C 1
ATOM 918 O O . GLN B 1 14 ? -13.008 -9.656 -9.766 1 96.06 14 GLN B O 1
ATOM 923 N N . GLY B 1 15 ? -12.18 -11.43 -10.836 1 97.38 15 GLY B N 1
ATOM 924 C CA . GLY B 1 15 ? -12.352 -10.805 -12.141 1 97.38 15 GLY B CA 1
ATOM 925 C C . GLY B 1 15 ? -11.039 -10.375 -12.773 1 97.38 15 GLY B C 1
ATOM 926 O O . GLY B 1 15 ? -9.969 -10.609 -12.211 1 97.38 15 GLY B O 1
ATOM 927 N N . ALA B 1 16 ? -11.086 -9.742 -13.898 1 97.62 16 ALA B N 1
ATOM 928 C CA . ALA B 1 16 ? -9.906 -9.445 -14.703 1 97.62 16 ALA B CA 1
ATOM 929 C C . ALA B 1 16 ? -9.508 -7.977 -14.57 1 97.62 16 ALA B C 1
ATOM 931 O O . ALA B 1 16 ? -8.766 -7.449 -15.406 1 97.62 16 ALA B O 1
ATOM 932 N N . SER B 1 17 ? -10.031 -7.297 -13.547 1 97.19 17 SER B N 1
ATOM 933 C CA . SER B 1 17 ? -9.711 -5.887 -13.359 1 97.19 17 SER B CA 1
ATOM 934 C C . SER B 1 17 ? -9.195 -5.617 -11.945 1 97.19 17 SER B C 1
ATOM 936 O O . SER B 1 17 ? -9.805 -6.047 -10.969 1 97.19 17 SER B O 1
ATOM 938 N N . ALA B 1 18 ? -8.125 -4.883 -11.883 1 96.5 18 ALA B N 1
ATOM 939 C CA . ALA B 1 18 ? -7.578 -4.488 -10.594 1 96.5 18 ALA B CA 1
ATOM 940 C C . ALA B 1 18 ? -8.492 -3.488 -9.891 1 96.5 18 ALA B C 1
ATOM 942 O O . ALA B 1 18 ? -8.352 -3.242 -8.688 1 96.5 18 ALA B O 1
ATOM 943 N N . ASP B 1 19 ? -9.445 -2.875 -10.648 1 95.94 19 ASP B N 1
ATOM 944 C CA . ASP B 1 19 ? -10.312 -1.846 -10.086 1 95.94 19 ASP B CA 1
ATOM 945 C C . ASP B 1 19 ? -11.562 -2.463 -9.461 1 95.94 19 ASP B C 1
ATOM 947 O O . ASP B 1 19 ? -12.328 -1.771 -8.789 1 95.94 19 ASP B O 1
ATOM 951 N N . ALA B 1 20 ? -11.75 -3.768 -9.773 1 95.75 20 ALA B N 1
ATOM 952 C CA . ALA B 1 20 ? -12.805 -4.461 -9.047 1 95.75 20 ALA B CA 1
ATOM 953 C C . ALA B 1 20 ? -12.523 -4.477 -7.551 1 95.75 20 ALA B C 1
ATOM 955 O O . ALA B 1 20 ? -11.367 -4.414 -7.129 1 95.75 20 ALA B O 1
ATOM 956 N N . PRO B 1 21 ? -13.57 -4.508 -6.734 1 95.94 21 PRO B N 1
ATOM 957 C CA . PRO B 1 21 ? -13.352 -4.5 -5.285 1 95.94 21 PRO B CA 1
ATOM 958 C C . PRO B 1 21 ? -12.508 -5.676 -4.812 1 95.94 21 PRO B C 1
ATOM 960 O O . PRO B 1 21 ? -12.812 -6.832 -5.121 1 95.94 21 PRO B O 1
ATOM 963 N N . ALA B 1 22 ? -11.453 -5.309 -4.078 1 97.44 22 ALA B N 1
ATOM 964 C CA . ALA B 1 22 ? -10.617 -6.359 -3.498 1 97.44 22 ALA B CA 1
ATOM 965 C C . ALA B 1 22 ? -11.422 -7.215 -2.521 1 97.44 22 ALA B C 1
ATOM 967 O O . ALA B 1 22 ? -12.18 -6.691 -1.701 1 97.44 22 ALA B O 1
ATOM 968 N N . GLN B 1 23 ? -11.266 -8.477 -2.658 1 95.19 23 GLN B N 1
ATOM 969 C CA . GLN B 1 23 ? -11.922 -9.414 -1.75 1 95.19 23 GLN B CA 1
ATOM 970 C C . GLN B 1 23 ? -11.039 -9.703 -0.534 1 95.19 23 GLN B C 1
ATOM 972 O O . GLN B 1 23 ? -11.555 -9.992 0.551 1 95.19 23 GLN B O 1
ATOM 977 N N . ARG B 1 24 ? -9.773 -9.641 -0.73 1 96 24 ARG B N 1
ATOM 978 C CA . ARG B 1 24 ? -8.789 -9.836 0.331 1 96 24 ARG B CA 1
ATOM 979 C C . ARG B 1 24 ? -7.609 -8.883 0.167 1 96 24 ARG B C 1
ATOM 981 O O . ARG B 1 24 ? -7.273 -8.492 -0.951 1 96 24 ARG B O 1
ATOM 988 N N . ALA B 1 25 ? -7.031 -8.531 1.242 1 97.88 25 ALA B N 1
ATOM 989 C CA . ALA B 1 25 ? -5.816 -7.727 1.229 1 97.88 25 ALA B CA 1
ATOM 990 C C . ALA B 1 25 ? -5.008 -7.934 2.506 1 97.88 25 ALA B C 1
ATOM 992 O O . ALA B 1 25 ? -5.574 -8.156 3.58 1 97.88 25 ALA B O 1
ATOM 993 N N . VAL B 1 26 ? -3.734 -7.836 2.424 1 97.75 26 VAL B N 1
ATOM 994 C CA . VAL B 1 26 ? -2.828 -7.918 3.564 1 97.75 26 VAL B CA 1
ATOM 995 C C . VAL B 1 26 ? -1.726 -6.871 3.428 1 97.75 26 VAL B C 1
ATOM 997 O O . VAL B 1 26 ? -1.473 -6.367 2.33 1 97.75 26 VAL B O 1
ATOM 1000 N N . THR B 1 27 ? -1.146 -6.52 4.453 1 98.62 27 THR B N 1
ATOM 1001 C CA . THR B 1 27 ? 0.04 -5.672 4.477 1 98.62 27 THR B CA 1
ATOM 1002 C C . THR B 1 27 ? 1.304 -6.512 4.641 1 98.62 27 THR B C 1
ATOM 1004 O O . THR B 1 27 ? 1.272 -7.574 5.27 1 98.62 27 THR B O 1
ATOM 1007 N N . LEU B 1 28 ? 2.312 -6.047 4.043 1 98.44 28 LEU B N 1
ATOM 1008 C CA . LEU B 1 28 ? 3.621 -6.684 4.145 1 98.44 28 LEU B CA 1
ATOM 1009 C C . LEU B 1 28 ? 4.723 -5.641 4.293 1 98.44 28 LEU B C 1
ATOM 1011 O O . LEU B 1 28 ? 4.785 -4.684 3.518 1 98.44 28 LEU B O 1
ATOM 1015 N N . ARG B 1 29 ? 5.457 -5.77 5.328 1 98.19 29 ARG B N 1
ATOM 1016 C CA . ARG B 1 29 ? 6.676 -4.996 5.547 1 98.19 29 ARG B CA 1
ATOM 1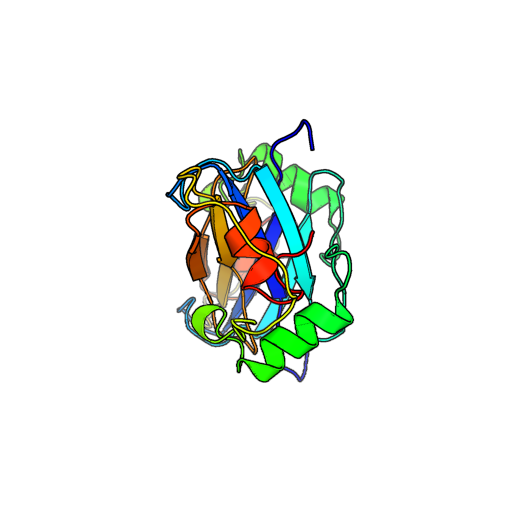017 C C . ARG B 1 29 ? 7.91 -5.891 5.477 1 98.19 29 ARG B C 1
ATOM 1019 O O . ARG B 1 29 ? 7.91 -7 6.012 1 98.19 29 ARG B O 1
ATOM 1026 N N . CYS B 1 30 ? 8.984 -5.539 4.906 1 96.5 30 CYS B N 1
ATOM 1027 C CA . CYS B 1 30 ? 10.141 -6.41 4.758 1 96.5 30 CYS B CA 1
ATOM 1028 C C . CYS B 1 30 ? 11.352 -5.824 5.473 1 96.5 30 CYS B C 1
ATOM 1030 O O . CYS B 1 30 ? 12.32 -6.539 5.75 1 96.5 30 CYS B O 1
ATOM 1032 N N . LEU B 1 31 ? 11.438 -4.551 5.891 1 84.69 31 LEU B N 1
ATOM 1033 C CA . LEU B 1 31 ? 12.508 -4.004 6.723 1 84.69 31 LEU B CA 1
ATOM 1034 C C . LEU B 1 31 ? 11.938 -3.131 7.832 1 84.69 31 LEU B C 1
ATOM 1036 O O . LEU B 1 31 ? 11.617 -1.961 7.605 1 84.69 31 LEU B O 1
ATOM 1040 N N . PRO B 1 32 ? 11.883 -3.748 9.164 1 92.31 32 PRO B N 1
ATOM 1041 C CA . PRO B 1 32 ? 11.938 -5.18 9.484 1 92.31 32 PRO B CA 1
ATOM 1042 C C . PRO B 1 32 ? 10.75 -5.953 8.906 1 92.31 32 PRO B C 1
ATOM 1044 O O . PRO B 1 32 ? 9.742 -5.352 8.523 1 92.31 32 PRO B O 1
ATOM 1047 N N . VAL B 1 33 ? 10.867 -7.25 8.867 1 97.12 33 VAL B N 1
ATOM 1048 C CA . VAL B 1 33 ? 9.836 -8.133 8.344 1 97.12 33 VAL B CA 1
ATOM 1049 C C . VAL B 1 33 ? 8.602 -8.078 9.25 1 97.12 33 VAL B C 1
ATOM 1051 O O . VAL B 1 33 ? 8.727 -8.078 10.477 1 97.12 33 VAL B O 1
ATOM 1054 N N . GLY B 1 34 ? 7.465 -7.898 8.695 1 97.25 34 GLY B N 1
ATOM 1055 C CA . GLY B 1 34 ? 6.223 -7.848 9.453 1 97.25 34 GLY B CA 1
ATOM 1056 C C . GLY B 1 34 ? 4.996 -7.68 8.578 1 97.25 34 GLY B C 1
ATOM 1057 O O . GLY B 1 34 ? 5.023 -8.016 7.391 1 97.25 34 GLY B O 1
ATOM 1058 N N . GLY B 1 35 ? 3.852 -7.207 9.219 1 97.38 35 GLY B N 1
ATOM 1059 C CA . GLY B 1 35 ? 2.568 -7.117 8.547 1 97.38 35 GLY B CA 1
ATOM 1060 C C . GLY B 1 35 ? 1.655 -8.297 8.828 1 97.38 35 GLY B C 1
ATOM 1061 O O . GLY B 1 35 ? 1.894 -9.055 9.773 1 97.38 35 GLY B O 1
ATOM 1062 N N . ASP B 1 36 ? 0.609 -8.359 8.062 1 97.69 36 ASP B N 1
ATOM 1063 C CA . ASP B 1 36 ? -0.355 -9.398 8.391 1 97.69 36 ASP B CA 1
ATOM 1064 C C . ASP B 1 36 ? -0.378 -10.484 7.312 1 97.69 36 ASP B C 1
ATOM 1066 O O . ASP B 1 36 ? -1.279 -11.328 7.289 1 97.69 36 ASP B O 1
ATOM 1070 N N . HIS B 1 37 ? 0.536 -10.445 6.309 1 97.31 37 HIS B N 1
ATOM 1071 C CA . HIS B 1 37 ? 0.715 -11.602 5.434 1 97.31 37 HIS B CA 1
ATOM 1072 C C . HIS B 1 37 ? 0.994 -12.867 6.238 1 97.31 37 HIS B C 1
ATOM 1074 O O . HIS B 1 37 ? 1.76 -12.836 7.207 1 97.31 37 HIS B O 1
ATOM 1080 N N . PRO B 1 38 ? 0.417 -13.961 5.891 1 96.56 38 PRO B N 1
ATOM 1081 C CA . PRO B 1 38 ? 0.549 -15.164 6.715 1 96.56 38 PRO B CA 1
ATOM 1082 C C . PRO B 1 38 ? 1.98 -15.695 6.762 1 96.56 38 PRO B C 1
ATOM 1084 O O . PRO B 1 38 ? 2.369 -16.344 7.73 1 96.56 38 PRO B O 1
ATOM 1087 N N . ALA B 1 39 ? 2.738 -15.5 5.746 1 96.06 39 ALA B N 1
ATOM 1088 C CA . ALA B 1 39 ? 4.133 -15.922 5.664 1 96.06 39 ALA B CA 1
ATOM 1089 C C . ALA B 1 39 ? 5.039 -14.766 5.27 1 96.06 39 ALA B C 1
ATOM 1091 O O . ALA B 1 39 ? 5.688 -14.805 4.219 1 96.06 39 ALA B O 1
ATOM 1092 N N . PRO B 1 40 ? 5.242 -13.82 6.184 1 97.25 40 PRO B N 1
ATOM 1093 C CA . PRO B 1 40 ? 5.93 -12.578 5.812 1 97.25 40 PRO B CA 1
ATOM 1094 C C . PRO B 1 40 ? 7.395 -12.812 5.441 1 97.25 40 PRO B C 1
ATOM 1096 O O . PRO B 1 40 ? 7.91 -12.164 4.523 1 97.25 40 PRO B O 1
ATOM 1099 N N . GLU B 1 41 ? 8.047 -13.75 6.113 1 97.06 41 GLU B N 1
ATOM 1100 C CA . GLU B 1 41 ? 9.453 -14 5.809 1 97.06 41 GLU B CA 1
ATOM 1101 C C . GLU B 1 41 ? 9.625 -14.547 4.395 1 97.06 41 GLU B C 1
ATOM 1103 O O . GLU B 1 41 ? 10.484 -14.086 3.643 1 97.06 41 GLU B O 1
ATOM 1108 N N . LYS B 1 42 ? 8.797 -15.469 4.016 1 94.19 42 LYS B N 1
ATOM 1109 C CA . LYS B 1 42 ? 8.867 -16.094 2.693 1 94.19 42 LYS B CA 1
ATOM 1110 C C . LYS B 1 42 ? 8.469 -15.094 1.603 1 94.19 42 LYS B C 1
ATOM 1112 O O . LYS B 1 42 ? 9.094 -15.047 0.542 1 94.19 42 LYS B O 1
ATOM 1117 N N . ALA B 1 43 ? 7.434 -14.352 1.867 1 96 43 ALA B N 1
ATOM 1118 C CA . ALA B 1 43 ? 6.973 -13.359 0.896 1 96 43 ALA B CA 1
ATOM 1119 C C . ALA B 1 43 ? 8.039 -12.297 0.647 1 96 43 ALA B C 1
ATOM 1121 O O . ALA B 1 43 ? 8.297 -11.922 -0.5 1 96 43 ALA B O 1
ATOM 1122 N N . CYS B 1 44 ? 8.68 -11.797 1.744 1 96.88 44 CYS B N 1
ATOM 1123 C CA . CYS B 1 44 ? 9.742 -10.805 1.614 1 96.88 44 CYS B CA 1
ATOM 1124 C C . CYS B 1 44 ? 10.93 -11.367 0.85 1 96.88 44 CYS B C 1
ATOM 1126 O O . CYS B 1 44 ? 11.523 -10.688 0.014 1 96.88 44 CYS B O 1
ATOM 1128 N N . ALA B 1 45 ? 11.305 -12.609 1.142 1 94.88 45 ALA B N 1
ATOM 1129 C CA . ALA B 1 45 ? 12.406 -13.25 0.432 1 94.88 45 ALA B CA 1
ATOM 1130 C C . ALA B 1 45 ? 12.117 -13.344 -1.063 1 94.88 45 ALA B C 1
ATOM 1132 O O . ALA B 1 45 ? 12.992 -13.07 -1.889 1 94.88 45 ALA B O 1
ATOM 1133 N N . ALA B 1 46 ? 10.859 -13.68 -1.412 1 93.5 46 ALA B N 1
ATOM 1134 C CA . ALA B 1 46 ? 10.461 -13.805 -2.812 1 93.5 46 ALA B CA 1
ATOM 1135 C C . ALA B 1 46 ? 10.539 -12.453 -3.521 1 93.5 46 ALA B C 1
ATOM 1137 O O . ALA B 1 46 ? 11.062 -12.359 -4.633 1 93.5 46 ALA B O 1
ATOM 1138 N N . LEU B 1 47 ? 10.039 -11.383 -2.838 1 95.25 47 LEU B N 1
ATOM 1139 C CA . LEU B 1 47 ? 10.078 -10.047 -3.434 1 95.25 47 LEU B CA 1
ATOM 1140 C C . LEU B 1 47 ? 11.516 -9.555 -3.57 1 95.25 47 LEU B C 1
ATOM 1142 O O . LEU B 1 47 ? 11.859 -8.914 -4.562 1 95.25 47 LEU B O 1
ATOM 1146 N N . ARG B 1 48 ? 12.312 -9.898 -2.562 1 94.94 48 ARG B N 1
ATOM 1147 C CA . ARG B 1 48 ? 13.719 -9.523 -2.645 1 94.94 48 ARG B CA 1
ATOM 1148 C C . ARG B 1 48 ? 14.398 -10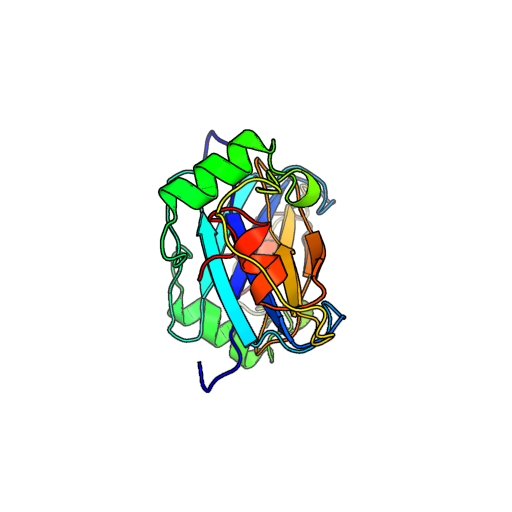.211 -3.83 1 94.94 48 ARG B C 1
ATOM 1150 O O . ARG B 1 48 ? 15.148 -9.578 -4.57 1 94.94 48 ARG B O 1
ATOM 1157 N N . GLU B 1 49 ? 14.117 -11.492 -4.02 1 92.44 49 GLU B N 1
ATOM 1158 C CA . GLU B 1 49 ? 14.695 -12.25 -5.129 1 92.44 49 GLU B CA 1
ATOM 1159 C C . GLU B 1 49 ? 14.25 -11.672 -6.473 1 92.44 49 GLU B C 1
ATOM 1161 O O . GLU B 1 49 ? 15.016 -11.688 -7.441 1 92.44 49 GLU B O 1
ATOM 1166 N N . ALA B 1 50 ? 13.078 -11.156 -6.488 1 93 50 ALA B N 1
ATOM 1167 C CA . ALA B 1 50 ? 12.523 -10.57 -7.711 1 93 50 ALA B CA 1
ATOM 1168 C C . ALA B 1 50 ? 13 -9.133 -7.895 1 93 50 ALA B C 1
ATOM 1170 O O . ALA B 1 50 ? 12.57 -8.453 -8.828 1 93 50 ALA B O 1
ATOM 1171 N N . GLY B 1 51 ? 13.836 -8.602 -6.984 1 92.88 51 GLY B N 1
ATOM 1172 C CA . GLY B 1 51 ? 14.289 -7.223 -7.051 1 92.88 51 GLY B CA 1
ATOM 1173 C C . GLY B 1 51 ? 13.188 -6.219 -6.789 1 92.88 51 GLY B C 1
ATOM 1174 O O . GLY B 1 51 ? 13.203 -5.109 -7.332 1 92.88 51 GLY B O 1
ATOM 1175 N N . GLY B 1 5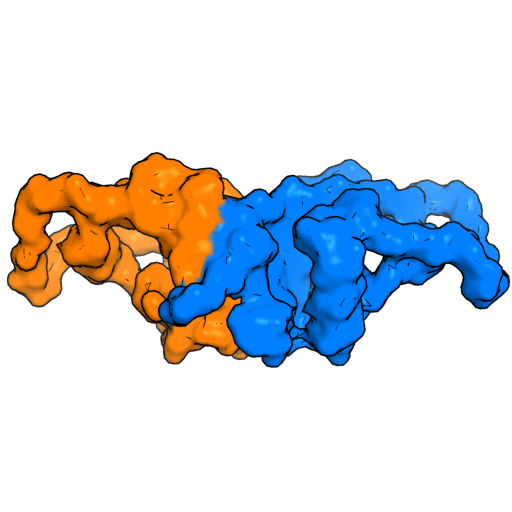2 ? 12.109 -6.676 -6.062 1 94 52 GLY B N 1
ATOM 1176 C CA . GLY B 1 52 ? 10.984 -5.809 -5.734 1 94 52 GLY B CA 1
ATOM 1177 C C . GLY B 1 52 ? 9.977 -5.676 -6.863 1 94 52 GLY B C 1
ATOM 1178 O O . GLY B 1 52 ? 9.016 -4.91 -6.758 1 94 52 GLY B O 1
ATOM 1179 N N . ASP B 1 53 ? 10.195 -6.367 -7.961 1 94.81 53 ASP B N 1
ATOM 1180 C CA . ASP B 1 53 ? 9.281 -6.336 -9.102 1 94.81 53 ASP B CA 1
ATOM 1181 C C . ASP B 1 53 ? 8.312 -7.52 -9.062 1 94.81 53 ASP B C 1
ATOM 1183 O O . ASP B 1 53 ? 8.703 -8.648 -9.383 1 94.81 53 ASP B O 1
ATOM 1187 N N . PRO B 1 54 ? 7.047 -7.258 -8.758 1 93.44 54 PRO B N 1
ATOM 1188 C CA . PRO B 1 54 ? 6.105 -8.375 -8.664 1 93.44 54 PRO B CA 1
ATOM 1189 C C . PRO B 1 54 ? 5.957 -9.133 -9.977 1 93.44 54 PRO B C 1
ATOM 1191 O O . PRO B 1 54 ? 5.625 -10.32 -9.977 1 93.44 54 PRO B O 1
ATOM 1194 N N . ALA B 1 55 ? 6.207 -8.469 -11.109 1 91.12 55 ALA B N 1
ATOM 1195 C CA . ALA B 1 55 ? 6.105 -9.117 -12.414 1 91.12 55 ALA B CA 1
ATOM 1196 C C . ALA B 1 55 ? 7.227 -10.141 -12.609 1 91.12 55 ALA B C 1
ATOM 1198 O O . ALA B 1 55 ? 7.152 -10.984 -13.508 1 91.12 55 ALA B O 1
ATOM 1199 N N . ALA B 1 56 ? 8.258 -10.031 -11.828 1 90.38 56 ALA B N 1
ATOM 1200 C CA . ALA B 1 56 ? 9.438 -10.891 -11.977 1 90.38 56 ALA B CA 1
ATOM 1201 C C . ALA B 1 56 ? 9.422 -12.016 -10.945 1 90.38 56 ALA B C 1
ATOM 1203 O O . ALA B 1 56 ? 10.406 -12.75 -10.805 1 90.38 56 ALA B O 1
ATOM 1204 N N . LEU B 1 57 ? 8.344 -12.031 -10.117 1 87.81 57 LEU B N 1
ATOM 1205 C CA . LEU B 1 57 ? 8.227 -13.141 -9.172 1 87.81 57 LEU B CA 1
ATOM 1206 C C . LEU B 1 57 ? 8.344 -14.477 -9.891 1 87.81 57 LEU B C 1
ATOM 1208 O O . LEU B 1 57 ? 7.816 -14.648 -10.992 1 87.81 57 LEU B O 1
ATOM 1212 N N . PRO B 1 58 ? 9.102 -15.344 -9.289 1 75.75 58 PRO B N 1
ATOM 1213 C CA . PRO B 1 58 ? 9.242 -16.656 -9.93 1 75.75 58 PRO B CA 1
ATOM 1214 C C . PRO B 1 58 ? 7.902 -17.344 -10.156 1 75.75 58 PRO B C 1
ATOM 1216 O O . PRO B 1 58 ? 7.004 -17.25 -9.312 1 75.75 58 PRO B O 1
ATOM 1219 N N . ARG B 1 59 ? 7.695 -17.672 -11.398 1 71.88 59 ARG B N 1
ATOM 1220 C CA . ARG B 1 59 ? 6.527 -18.469 -11.734 1 71.88 59 ARG B CA 1
ATOM 1221 C C . ARG B 1 59 ? 6.848 -19.969 -11.625 1 71.88 59 ARG B C 1
ATOM 1223 O O . ARG B 1 59 ? 7.922 -20.406 -12.039 1 71.88 59 ARG B O 1
ATOM 1230 N N . TYR B 1 60 ? 6.406 -20.531 -10.523 1 61.34 60 TYR B N 1
ATOM 1231 C CA . TYR B 1 60 ? 6.656 -21.969 -10.43 1 61.34 60 TYR B CA 1
ATOM 1232 C C . TYR B 1 60 ? 5.938 -22.719 -11.547 1 61.34 60 TYR B C 1
ATOM 1234 O O . TYR B 1 60 ? 4.707 -22.672 -11.641 1 61.34 60 TYR B O 1
ATOM 1242 N N . VAL B 1 61 ? 6.359 -22.312 -12.867 1 53.91 61 VAL B N 1
ATOM 1243 C CA . VAL B 1 61 ? 5.801 -23.188 -13.883 1 53.91 61 VAL B CA 1
ATOM 1244 C C . VAL B 1 61 ? 5.922 -24.641 -13.43 1 53.91 61 VAL B C 1
ATOM 1246 O O . VAL B 1 61 ? 5.113 -25.484 -13.82 1 53.91 61 VAL B O 1
ATOM 1249 N N . GLU B 1 62 ? 6.992 -24.781 -12.82 1 50.12 62 GLU B N 1
ATOM 1250 C CA . GLU B 1 62 ? 7.293 -26.203 -12.727 1 50.12 62 GLU B CA 1
ATOM 1251 C C . GLU B 1 62 ? 6.207 -26.938 -11.953 1 50.12 62 GLU B C 1
ATOM 1253 O O . GLU B 1 62 ? 5.367 -26.312 -11.305 1 50.12 62 GLU B O 1
ATOM 1258 N N . ASP B 1 63 ? 6.625 -28.453 -11.508 1 52.19 63 ASP B N 1
ATOM 1259 C CA . ASP B 1 63 ? 6.051 -29.766 -11.289 1 52.19 63 ASP B CA 1
ATOM 1260 C C . ASP B 1 63 ? 5.312 -29.844 -9.953 1 52.19 63 ASP B C 1
ATOM 1262 O O . ASP B 1 63 ? 5.844 -30.359 -8.969 1 52.19 63 ASP B O 1
ATOM 1266 N N . THR B 1 64 ? 4.785 -28.625 -9.508 1 56.94 64 THR B N 1
ATOM 1267 C CA . THR B 1 64 ? 4.121 -28.953 -8.258 1 56.94 64 THR B CA 1
ATOM 1268 C C . THR B 1 64 ? 3.201 -30.156 -8.43 1 56.94 64 THR B C 1
ATOM 1270 O O . THR B 1 64 ? 2.645 -30.672 -7.453 1 56.94 64 THR B O 1
ATOM 1273 N N . GLY B 1 65 ? 3.352 -30.594 -9.75 1 64.75 65 GLY B N 1
ATOM 1274 C CA . GLY B 1 65 ? 2.428 -31.672 -10.016 1 64.75 65 GLY B CA 1
ATOM 1275 C C . GLY B 1 65 ? 0.975 -31.234 -10.031 1 64.75 65 GLY B C 1
ATOM 1276 O O . GLY B 1 65 ? 0.085 -32.031 -10.336 1 64.75 65 GLY B O 1
ATOM 1277 N N . ARG B 1 66 ? 0.828 -29.891 -9.625 1 74.12 66 ARG B N 1
ATOM 1278 C CA . ARG B 1 66 ? -0.563 -29.453 -9.578 1 74.12 66 ARG B CA 1
ATOM 1279 C C . ARG B 1 66 ? -1.092 -29.172 -10.984 1 74.12 66 ARG B C 1
ATOM 1281 O O . ARG B 1 66 ? -0.453 -28.453 -11.758 1 74.12 66 ARG B O 1
ATOM 1288 N N . VAL B 1 67 ? -2.094 -29.812 -11.406 1 84.56 67 VAL B N 1
ATOM 1289 C CA . VAL B 1 67 ? -2.764 -29.594 -12.688 1 84.56 67 VAL B CA 1
ATOM 1290 C C . VAL B 1 67 ? -4.012 -28.734 -12.484 1 84.56 67 VAL B C 1
ATOM 1292 O O . VAL B 1 67 ? -4.809 -29 -11.578 1 84.56 67 VAL B O 1
ATOM 1295 N N . CYS B 1 68 ? -4.078 -27.625 -13.266 1 89.94 68 CYS B N 1
ATOM 1296 C CA . CYS B 1 68 ? -5.23 -26.734 -13.172 1 89.94 68 CYS B CA 1
ATOM 1297 C C . CYS B 1 68 ? -6.133 -26.875 -14.391 1 89.94 68 CYS B C 1
ATOM 1299 O O . CYS B 1 68 ? -5.656 -27.188 -15.484 1 89.94 68 CYS B O 1
ATOM 1301 N N . THR B 1 69 ? -7.383 -26.781 -14.203 1 91.44 69 THR B N 1
ATOM 1302 C CA . THR B 1 69 ? -8.336 -26.812 -15.312 1 91.44 69 THR B CA 1
ATOM 1303 C C . THR B 1 69 ? -8.211 -25.562 -16.172 1 91.44 69 THR B C 1
ATOM 1305 O O . THR B 1 69 ? -7.574 -24.578 -15.773 1 91.44 69 THR B O 1
ATOM 1308 N N . ARG B 1 70 ? -8.922 -25.594 -17.406 1 94.12 70 ARG B N 1
ATOM 1309 C CA . ARG B 1 70 ? -8.906 -24.453 -18.328 1 94.12 70 ARG B CA 1
ATOM 1310 C C . ARG B 1 70 ? -10.07 -23.516 -18.047 1 94.12 70 ARG B C 1
ATOM 1312 O O . ARG B 1 70 ? -10.453 -22.719 -18.922 1 94.12 70 ARG B O 1
ATOM 1319 N N . GLU B 1 71 ? -10.68 -23.688 -16.859 1 95.88 71 GLU B N 1
ATOM 1320 C CA . GLU B 1 71 ? -11.766 -22.797 -16.469 1 95.88 71 GLU B CA 1
ATOM 1321 C C . GLU B 1 71 ? -11.297 -21.344 -16.438 1 95.88 71 GLU B C 1
ATOM 1323 O O . GLU B 1 71 ? -10.188 -21.062 -15.977 1 95.88 71 GLU B O 1
ATOM 1328 N N . TYR B 1 72 ? -12.25 -20.375 -17.047 1 97.5 72 TYR B N 1
ATOM 1329 C CA . TYR B 1 72 ? -11.93 -18.953 -17 1 97.5 72 TYR B CA 1
ATOM 1330 C C . TYR B 1 72 ? -12.727 -18.25 -15.914 1 97.5 72 TYR B C 1
ATOM 1332 O O . TYR B 1 72 ? -13.867 -17.828 -16.141 1 97.5 72 TYR B O 1
ATOM 1340 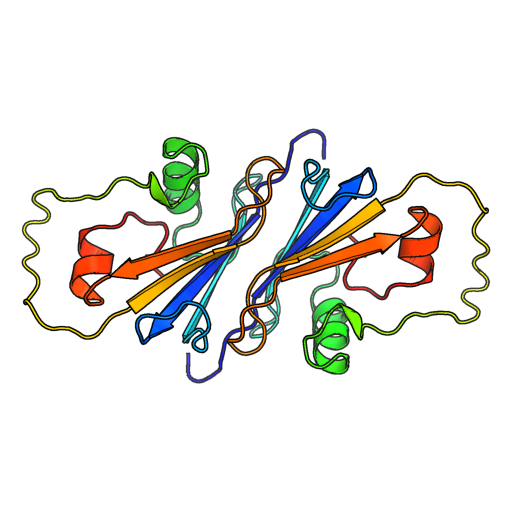N N . ARG B 1 73 ? -12.297 -18.141 -14.75 1 97.81 73 ARG B N 1
ATOM 1341 C CA . ARG B 1 73 ? -12.75 -17.391 -13.578 1 97.81 73 ARG B CA 1
ATOM 1342 C C . ARG B 1 73 ? -11.633 -16.5 -13.031 1 97.81 73 ARG B C 1
ATOM 1344 O O . ARG B 1 73 ? -11.047 -16.812 -11.992 1 97.81 73 ARG B O 1
ATOM 1351 N N . PRO B 1 74 ? -11.391 -15.516 -13.75 1 98.12 74 PRO B N 1
ATOM 1352 C CA . PRO B 1 74 ? -10.133 -14.781 -13.547 1 98.12 74 PRO B CA 1
ATOM 1353 C C . PRO B 1 74 ? -10.016 -14.18 -12.148 1 98.12 74 PRO B C 1
ATOM 1355 O O . PRO B 1 74 ? -11.031 -13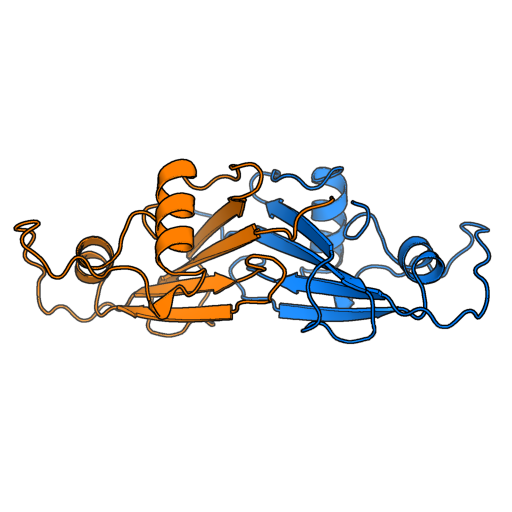.812 -11.547 1 98.12 74 PRO B O 1
ATOM 1358 N N . VAL B 1 75 ? -8.836 -14.164 -11.617 1 97.25 75 VAL B N 1
ATOM 1359 C CA . VAL B 1 75 ? -8.445 -13.5 -10.383 1 97.25 75 VAL B CA 1
ATOM 1360 C C . VAL B 1 75 ? -7.312 -12.508 -10.664 1 97.25 75 VAL B C 1
ATOM 1362 O O . VAL B 1 75 ? -6.387 -12.812 -11.414 1 97.25 75 VAL B O 1
ATOM 1365 N N . THR B 1 76 ? -7.453 -11.336 -10.195 1 98.06 76 THR B N 1
ATOM 1366 C CA . THR B 1 76 ? -6.43 -10.312 -10.352 1 98.06 76 THR B CA 1
ATOM 1367 C C . THR B 1 76 ? -5.754 -10.016 -9.016 1 98.06 76 THR B C 1
ATOM 1369 O O . THR B 1 76 ? -6.426 -9.867 -7.992 1 98.06 76 THR B O 1
ATOM 1372 N N . VAL B 1 77 ? -4.438 -10.039 -8.984 1 97.12 77 VAL B N 1
ATOM 1373 C CA . VAL B 1 77 ? -3.67 -9.68 -7.797 1 97.12 77 VAL B CA 1
ATOM 1374 C C . VAL B 1 77 ? -2.996 -8.32 -8.008 1 97.12 77 VAL B C 1
ATOM 1376 O O . VAL B 1 77 ? -2.707 -7.934 -9.141 1 97.12 77 VAL B O 1
ATOM 1379 N N . SER B 1 78 ? -2.848 -7.586 -6.938 1 97.88 78 SER B N 1
ATOM 1380 C CA . SER B 1 78 ? -2.201 -6.277 -6.992 1 97.88 78 SER B CA 1
ATOM 1381 C C . SER B 1 78 ? -1.197 -6.109 -5.859 1 97.88 78 SER B C 1
ATOM 1383 O O . SER B 1 78 ? -1.397 -6.633 -4.762 1 97.88 78 SER B O 1
ATOM 1385 N N . VAL B 1 79 ? -0.129 -5.453 -6.148 1 98.19 79 VAL B N 1
ATOM 1386 C CA . VAL B 1 79 ? 0.873 -5.035 -5.176 1 98.19 79 VAL B CA 1
ATOM 1387 C C . VAL B 1 79 ? 1.074 -3.525 -5.25 1 98.19 79 VAL B C 1
ATOM 1389 O O . VAL B 1 79 ? 1.451 -2.994 -6.301 1 98.19 79 VAL B O 1
ATOM 1392 N N . GLN B 1 80 ? 0.775 -2.844 -4.18 1 98.69 80 GLN B N 1
ATOM 1393 C CA . GLN B 1 80 ? 0.936 -1.396 -4.117 1 98.69 80 GLN B CA 1
ATOM 1394 C C . GLN B 1 80 ? 1.766 -0.984 -2.904 1 98.69 80 GLN B C 1
ATOM 1396 O O . GLN B 1 80 ? 1.633 -1.57 -1.828 1 98.69 80 GLN B O 1
ATOM 1401 N N . GLY B 1 81 ? 2.564 0.033 -3.016 1 98.5 81 GLY B N 1
ATOM 1402 C CA . GLY B 1 81 ? 3.348 0.574 -1.916 1 98.5 81 GLY B CA 1
ATOM 1403 C C . GLY B 1 81 ? 4.734 1.025 -2.338 1 98.5 81 GLY B C 1
ATOM 1404 O O . GLY B 1 81 ? 4.895 1.674 -3.373 1 98.5 81 GLY B O 1
ATOM 1405 N N . VAL B 1 82 ? 5.676 0.7 -1.533 1 98.12 82 VAL B N 1
ATOM 1406 C CA . VAL B 1 82 ? 7.051 1.077 -1.828 1 98.12 82 VAL B CA 1
ATOM 1407 C C . VAL B 1 82 ? 7.977 -0.115 -1.591 1 98.12 82 VAL B C 1
ATOM 1409 O O . VAL B 1 82 ? 7.77 -0.892 -0.656 1 98.12 82 VAL B O 1
ATOM 1412 N N . TRP B 1 83 ? 8.891 -0.297 -2.463 1 97.5 83 TRP B N 1
ATOM 1413 C CA . TRP B 1 83 ? 9.977 -1.265 -2.332 1 97.5 83 TRP B CA 1
ATOM 1414 C C . TRP B 1 83 ? 11.336 -0.578 -2.432 1 97.5 83 TRP B C 1
ATOM 1416 O O . TRP B 1 83 ? 11.688 -0.036 -3.482 1 97.5 83 TRP B O 1
ATOM 1426 N N . ASP B 1 84 ? 12.078 -0.668 -1.287 1 96.31 84 ASP B N 1
ATOM 1427 C CA . ASP B 1 84 ? 13.359 0.034 -1.227 1 96.31 84 ASP B CA 1
ATOM 1428 C C . ASP B 1 84 ? 13.195 1.505 -1.604 1 96.31 84 ASP B C 1
ATOM 1430 O O . ASP B 1 84 ? 13.953 2.029 -2.422 1 96.31 84 ASP B O 1
ATOM 1434 N N . GLY B 1 85 ? 12.078 2.08 -1.197 1 96.56 85 GLY B N 1
ATOM 1435 C CA . GLY B 1 85 ? 11.812 3.504 -1.343 1 96.56 85 GLY B CA 1
ATOM 1436 C C . GLY B 1 85 ? 11.125 3.854 -2.648 1 96.56 85 GLY B C 1
ATOM 1437 O O . GLY B 1 85 ? 10.641 4.973 -2.82 1 96.56 85 GLY B O 1
ATOM 1438 N N . ARG B 1 86 ? 11.055 2.92 -3.549 1 96.25 86 ARG B N 1
ATOM 1439 C CA . ARG B 1 86 ? 10.461 3.182 -4.855 1 96.25 86 ARG B CA 1
ATOM 1440 C C . ARG B 1 86 ? 8.992 2.773 -4.883 1 96.25 86 ARG B C 1
ATOM 1442 O O . ARG B 1 86 ? 8.633 1.694 -4.406 1 96.25 86 ARG B O 1
ATOM 1449 N N . ARG B 1 87 ? 8.203 3.639 -5.434 1 96.88 87 ARG B N 1
ATOM 1450 C CA . ARG B 1 87 ? 6.781 3.332 -5.527 1 96.88 87 ARG B CA 1
ATOM 1451 C C . ARG B 1 87 ? 6.531 2.186 -6.5 1 96.88 87 ARG B C 1
ATOM 1453 O O . ARG B 1 87 ? 7.125 2.137 -7.578 1 96.88 87 ARG B O 1
ATOM 1460 N N . ILE B 1 88 ? 5.742 1.246 -6.082 1 97.25 88 ILE B N 1
ATOM 1461 C CA . ILE B 1 88 ? 5.332 0.176 -6.988 1 97.25 88 ILE B CA 1
ATOM 1462 C C . ILE B 1 88 ? 3.811 0.07 -7.004 1 97.25 88 ILE B C 1
ATOM 1464 O O . ILE B 1 88 ? 3.152 0.312 -5.992 1 97.25 88 ILE B O 1
ATOM 1468 N N . ASP B 1 89 ? 3.262 -0.142 -8.055 1 97.81 89 ASP B N 1
ATOM 1469 C CA . ASP B 1 89 ? 1.854 -0.393 -8.352 1 97.81 89 ASP B CA 1
ATOM 1470 C C . ASP B 1 89 ? 1.706 -1.399 -9.492 1 97.81 89 ASP B C 1
ATOM 1472 O O . ASP B 1 89 ? 1.775 -1.03 -10.672 1 97.81 89 ASP B O 1
ATOM 1476 N N . HIS B 1 90 ? 1.473 -2.562 -9.156 1 97.19 90 HIS B N 1
ATOM 1477 C CA . HIS B 1 90 ? 1.45 -3.654 -10.125 1 97.19 90 HIS B CA 1
ATOM 1478 C C . HIS B 1 90 ? 0.172 -4.477 -9.992 1 97.19 90 HIS B C 1
ATOM 1480 O O . HIS B 1 90 ? -0.316 -4.707 -8.891 1 97.19 90 HIS B O 1
ATOM 1486 N N . ALA B 1 91 ? -0.361 -4.879 -11.094 1 97.94 91 ALA B N 1
ATOM 1487 C CA . ALA B 1 91 ? -1.487 -5.805 -11.125 1 97.94 91 ALA B CA 1
ATOM 1488 C C . ALA B 1 91 ? -1.277 -6.891 -12.18 1 97.94 91 ALA B C 1
ATOM 1490 O O . ALA B 1 91 ? -0.674 -6.637 -13.227 1 97.94 91 ALA B O 1
ATOM 1491 N N . GLN B 1 92 ? -1.76 -8.023 -11.922 1 95.81 92 GLN B N 1
ATOM 1492 C CA . GLN B 1 92 ? -1.68 -9.148 -12.844 1 95.81 92 GLN B CA 1
ATOM 1493 C C . GLN B 1 92 ? -2.91 -10.047 -12.727 1 95.81 92 GLN B C 1
ATOM 1495 O O . GLN B 1 92 ? -3.383 -10.312 -11.617 1 95.81 92 GLN B O 1
ATOM 1500 N N . THR B 1 93 ? -3.377 -10.453 -13.883 1 97 93 THR B N 1
ATOM 1501 C CA . THR B 1 93 ? -4.551 -11.32 -13.93 1 97 93 THR B CA 1
ATOM 1502 C C . THR B 1 93 ? -4.152 -12.758 -14.266 1 97 93 THR B C 1
ATOM 1504 O O . THR B 1 93 ? -3.314 -12.984 -15.141 1 97 93 THR B O 1
ATOM 1507 N N . PHE B 1 94 ? -4.688 -13.68 -13.516 1 94.56 94 PHE B N 1
ATOM 1508 C CA . PHE B 1 94 ? -4.562 -15.102 -13.781 1 94.56 94 PHE B CA 1
ATOM 1509 C C . PHE B 1 94 ? -5.902 -15.695 -14.211 1 94.56 94 PHE B C 1
ATOM 1511 O O . PHE B 1 94 ? -6.961 -15.172 -13.844 1 94.56 94 PHE B O 1
ATOM 1518 N N . SER B 1 95 ? -5.902 -16.688 -15 1 95.75 95 SER B N 1
ATOM 1519 C CA . SER B 1 95 ? -7.113 -17.25 -15.594 1 95.75 95 SER B CA 1
ATOM 1520 C C . SER B 1 95 ? -8.047 -17.797 -14.523 1 95.75 95 SER B C 1
ATOM 1522 O O . SER B 1 95 ? -9.266 -17.828 -14.711 1 95.75 95 SER B O 1
ATOM 1524 N N . ASN B 1 96 ? -7.508 -18.281 -13.484 1 95.12 96 ASN B N 1
ATOM 1525 C CA . ASN B 1 96 ? -8.273 -18.766 -12.344 1 95.12 96 ASN B CA 1
ATOM 1526 C C . ASN B 1 96 ? -7.398 -18.906 -11.102 1 95.12 96 ASN B C 1
ATOM 1528 O O . ASN B 1 96 ? -6.184 -18.719 -11.164 1 95.12 96 ASN B O 1
ATOM 1532 N N . SER B 1 97 ? -8.016 -19.203 -9.898 1 93.38 97 SER B N 1
ATOM 1533 C CA . SER B 1 97 ? -7.297 -19.234 -8.625 1 93.38 97 SER B CA 1
ATOM 1534 C C . SER B 1 97 ? -6.281 -20.375 -8.586 1 93.38 97 SER B C 1
ATOM 1536 O O . SER B 1 97 ? -5.23 -20.25 -7.953 1 93.38 97 SER B O 1
ATOM 1538 N N . CYS B 1 98 ? -6.633 -21.484 -9.266 1 91.5 98 CYS B N 1
ATOM 1539 C CA . CYS B 1 98 ? -5.695 -22.594 -9.336 1 91.5 98 CYS B CA 1
ATOM 1540 C C . CYS B 1 98 ? -4.406 -22.188 -10.031 1 91.5 98 CYS B C 1
ATOM 1542 O O . CYS B 1 98 ? -3.311 -22.5 -9.562 1 91.5 98 CYS B O 1
ATOM 1544 N N . GLU B 1 99 ? -4.504 -21.516 -11.164 1 91.12 99 GLU B N 1
ATOM 1545 C CA . GLU B 1 99 ? -3.34 -21.031 -11.906 1 91.12 99 GLU B CA 1
ATOM 1546 C C . GLU B 1 99 ? -2.543 -20.016 -11.094 1 91.12 99 GLU B C 1
ATOM 1548 O O . GLU B 1 99 ? -1.311 -20 -11.148 1 91.12 99 GLU B O 1
ATOM 1553 N N . LEU B 1 100 ? -3.225 -19.141 -10.352 1 91.69 100 LEU B N 1
ATOM 1554 C CA . LEU B 1 100 ? -2.543 -18.219 -9.445 1 91.69 100 LEU B CA 1
ATOM 1555 C C . LEU B 1 100 ? -1.686 -18.969 -8.438 1 91.69 100 LEU B C 1
ATOM 1557 O O . LEU B 1 100 ? -0.504 -18.672 -8.266 1 91.69 100 LEU B O 1
ATOM 1561 N N . GLU B 1 101 ? -2.215 -19.906 -7.75 1 88.31 101 GLU B N 1
ATOM 1562 C CA . GLU B 1 101 ? -1.53 -20.672 -6.707 1 88.31 101 GLU B CA 1
ATOM 1563 C C . GLU B 1 101 ? -0.366 -21.469 -7.281 1 88.31 101 GLU B C 1
ATOM 1565 O O . GLU B 1 101 ? 0.682 -21.594 -6.645 1 88.31 101 GLU B O 1
ATOM 1570 N N . LYS B 1 102 ? -0.662 -21.969 -8.453 1 83 102 LYS B N 1
ATOM 1571 C CA . LYS B 1 102 ? 0.339 -22.812 -9.102 1 83 102 LYS B CA 1
ATOM 1572 C C . LYS B 1 102 ? 1.549 -22 -9.547 1 83 102 LYS B C 1
ATOM 1574 O O . LYS B 1 102 ? 2.688 -22.453 -9.438 1 83 102 LYS B O 1
ATOM 1579 N N . GLN B 1 103 ? 1.207 -20.812 -9.992 1 79.19 103 GLN B N 1
ATOM 1580 C CA . GLN B 1 103 ? 2.25 -20.062 -10.68 1 79.19 103 GLN B CA 1
ATOM 1581 C C . GLN B 1 103 ? 2.975 -19.125 -9.719 1 79.19 103 GLN B C 1
ATOM 1583 O O . GLN B 1 103 ? 4.047 -18.609 -10.031 1 79.19 103 GLN B O 1
ATOM 1588 N N . THR B 1 104 ? 2.334 -18.844 -8.719 1 75.94 104 THR B N 1
ATOM 1589 C CA . THR B 1 104 ? 2.932 -17.766 -7.945 1 75.94 104 THR B CA 1
ATOM 1590 C C . THR B 1 104 ? 3.418 -18.266 -6.59 1 75.94 104 THR B C 1
ATOM 1592 O O . THR B 1 104 ? 2.902 -19.266 -6.07 1 75.94 104 THR B O 1
ATOM 1595 N N . ALA B 1 105 ? 4.48 -17.656 -6.148 1 69.19 105 ALA B N 1
ATOM 1596 C CA . ALA B 1 105 ? 5.148 -17.938 -4.879 1 69.19 105 ALA B CA 1
ATOM 1597 C C . ALA B 1 105 ? 4.273 -17.531 -3.697 1 69.19 105 ALA B C 1
ATOM 1599 O O . ALA B 1 105 ? 3.078 -17.281 -3.859 1 69.19 105 ALA B O 1
ATOM 1600 N N . SER B 1 106 ? 4.879 -17.422 -2.652 1 85.38 106 SER B N 1
ATOM 1601 C CA . SER B 1 106 ? 4.355 -17.203 -1.309 1 85.38 106 SER B CA 1
ATOM 1602 C C . SER B 1 106 ? 3.756 -15.812 -1.167 1 85.38 106 SER B C 1
ATOM 1604 O O . SER B 1 106 ? 2.898 -15.586 -0.311 1 85.38 106 SER B O 1
ATOM 1606 N N . VAL B 1 107 ? 3.984 -14.906 -2.156 1 93.69 107 VAL B N 1
ATOM 1607 C CA . VAL B 1 107 ? 3.586 -13.508 -2.018 1 93.69 107 VAL B CA 1
ATOM 1608 C C . VAL B 1 107 ? 2.064 -13.398 -2.061 1 93.69 107 VAL B C 1
ATOM 1610 O O . VAL B 1 107 ? 1.47 -12.625 -1.302 1 93.69 107 VAL B O 1
ATOM 1613 N N . TYR B 1 108 ? 1.411 -14.25 -2.928 1 94.94 108 TYR B N 1
ATOM 1614 C CA . TYR B 1 108 ? -0.027 -14.109 -3.123 1 94.94 108 TYR B CA 1
ATOM 1615 C C . TYR B 1 108 ? -0.79 -15.188 -2.367 1 94.94 108 TYR B C 1
ATOM 1617 O O . TYR B 1 108 ? -1.966 -15.438 -2.645 1 94.94 108 TYR B O 1
ATOM 1625 N N . ALA B 1 109 ? -0.09 -15.914 -1.473 1 92.19 109 ALA B N 1
ATOM 1626 C CA . ALA B 1 109 ? -0.719 -16.938 -0.641 1 92.19 109 ALA B CA 1
ATOM 1627 C C . ALA B 1 109 ? -1.204 -16.344 0.68 1 92.19 109 ALA B C 1
ATOM 1629 O O . ALA B 1 109 ? -0.476 -16.359 1.675 1 92.19 109 ALA B O 1
ATOM 1630 N N . PHE B 1 110 ? -2.457 -15.906 0.749 1 93.69 110 PHE B N 1
ATOM 1631 C CA . PHE B 1 110 ? -3.053 -15.352 1.956 1 93.69 110 PHE B CA 1
ATOM 1632 C C . PHE B 1 110 ? -4.574 -15.438 1.9 1 93.69 110 PHE B C 1
ATOM 1634 O O . PHE B 1 110 ? -5.152 -15.578 0.822 1 93.69 110 PHE B O 1
#

Nearest PDB structures (foldseek):
  6i0i-assembly1_B  TM=8.791E-01  e=7.206E-12  Streptomyces mobaraensis NBRC 13819 = DSM 40847
  6i0i-assembly1_A  TM=8.888E-01  e=4.387E-11  Streptomyces mobaraensis NBRC 13819 = DSM 40847
  2sic-assembly1_I-2  TM=9.118E-01  e=3.013E-10  unclassified
  4hx2-assembly1_D  TM=8.515E-01  e=1.509E-08  Streptomyces caespitosus
  4hx3-assembly3_J  TM=8.311E-01  e=1.117E-08  Streptomyces caespitosus

Solvent-accessible surface area (backbone atoms only — not comparable to full-atom values): 11524 Å² total; per-residue (Å²): 109,100,55,54,26,27,34,31,16,40,34,34,14,69,32,82,35,76,75,36,53,22,50,41,62,34,33,39,25,54,68,71,67,35,60,66,39,79,47,33,68,58,22,38,52,46,36,56,73,25,73,60,36,79,90,54,41,64,58,43,75,63,84,77,74,76,80,64,77,90,60,83,54,29,28,13,38,35,42,20,27,27,46,67,11,32,67,44,79,46,70,50,68,31,53,18,65,57,51,41,62,52,29,41,57,56,70,80,55,117,110,101,55,55,25,28,34,30,15,40,34,35,12,70,32,81,36,76,73,36,55,23,49,41,63,35,34,40,26,53,70,71,66,34,60,66,40,79,48,33,67,57,23,39,50,47,36,55,75,27,72,59,36,79,90,53,41,62,58,42,75,63,82,78,71,74,81,62,79,90,62,83,55,29,29,13,39,36,42,20,26,28,45,66,11,32,66,44,78,46,71,50,68,30,53,19,66,59,50,43,60,52,28,40,56,57,70,80,56,116

Organism: Streptomyces cacaoi (NCBI:txid1898)

Foldseek 3Di:
DVFQWDKKKKFKDWDDDPPHDTPDIWIFTVVVTDTDQPCRPFLSVQCVVQVNDQVSRAFCVDPPVDDDDQAQGKMKMWIFDDDRNHTDTDMDIDRDVSSVVRTGTSNNVD/DVFQWDKKKKFKDWDFDPPHDTPDIWIFTVVVTDTDQPCRPFLSVQCVVQVNDQVSRAFCPDPPCDDDDQAQGKMKMWIFDDDRNHTDTDMDIDRDPSSVVRTGTSNNPD